Protein AF-A0A968MM39-F1 (afdb_monomer)

pLDDT: mean 86.57, std 20.65, range [22.09, 98.81]

Mean predicted aligned error: 9.07 Å

Structure (mmCIF, N/CA/C/O backbone):
data_AF-A0A968MM39-F1
#
_entry.id   AF-A0A968MM39-F1
#
loop_
_atom_site.group_PDB
_atom_site.id
_atom_site.type_symbol
_atom_site.label_atom_id
_atom_site.label_alt_id
_atom_site.label_comp_id
_atom_site.label_asym_id
_atom_site.label_entity_id
_atom_site.label_seq_id
_atom_site.pdbx_PDB_ins_code
_atom_site.Cartn_x
_atom_site.Cartn_y
_atom_site.Cartn_z
_atom_site.occupancy
_atom_site.B_iso_or_equiv
_atom_site.auth_seq_id
_atom_site.auth_comp_id
_atom_site.auth_asym_id
_atom_site.auth_atom_id
_atom_site.pdbx_PDB_model_num
ATOM 1 N N . MET A 1 1 ? 1.931 17.404 19.759 1.00 34.47 1 MET A N 1
ATOM 2 C CA . MET A 1 1 ? 0.672 17.643 20.493 1.00 34.47 1 MET A CA 1
ATOM 3 C C . MET A 1 1 ? -0.048 16.316 20.518 1.00 34.47 1 MET A C 1
ATOM 5 O O . MET A 1 1 ? -0.596 15.936 19.490 1.00 34.47 1 MET A O 1
ATOM 9 N N . ASP A 1 2 ? 0.046 15.602 21.637 1.00 41.12 2 ASP A N 1
ATOM 10 C CA . ASP A 1 2 ? -0.732 14.387 21.871 1.00 41.12 2 ASP A CA 1
ATOM 11 C C . ASP A 1 2 ? -2.205 14.778 21.872 1.00 41.12 2 ASP A C 1
ATOM 13 O O . ASP A 1 2 ? -2.676 15.505 22.744 1.00 41.12 2 ASP A O 1
ATOM 17 N N . ARG A 1 3 ? -2.907 14.410 20.805 1.00 56.72 3 ARG A N 1
ATOM 18 C CA . ARG A 1 3 ? -4.356 14.551 20.727 1.00 56.72 3 ARG A CA 1
ATOM 19 C C . ARG A 1 3 ? -4.955 13.226 21.160 1.00 56.72 3 ARG A C 1
ATOM 21 O O . ARG A 1 3 ? -4.567 12.187 20.628 1.00 56.72 3 ARG A O 1
ATOM 28 N N . ALA A 1 4 ? -5.912 13.278 22.081 1.00 65.00 4 ALA A N 1
ATOM 29 C CA . ALA A 1 4 ? -6.744 12.128 22.393 1.00 65.00 4 ALA A CA 1
ATOM 30 C C . ALA A 1 4 ? -7.360 11.566 21.097 1.00 65.00 4 ALA A C 1
ATOM 32 O O . ALA A 1 4 ? -7.782 12.312 20.208 1.00 65.00 4 ALA A O 1
ATOM 33 N N . ALA A 1 5 ? -7.353 10.241 20.952 1.00 80.19 5 ALA A N 1
ATOM 34 C CA . ALA A 1 5 ? -7.905 9.590 19.772 1.00 80.19 5 ALA A CA 1
ATOM 35 C C . ALA A 1 5 ? -9.440 9.605 19.840 1.00 80.19 5 ALA A C 1
ATOM 37 O O . ALA A 1 5 ? -10.025 9.252 20.862 1.00 80.19 5 ALA A O 1
ATOM 38 N N . GLY A 1 6 ? -10.097 9.983 18.742 1.00 91.25 6 GLY A N 1
ATOM 39 C CA . GLY A 1 6 ? -11.557 10.027 18.639 1.00 91.25 6 GLY A CA 1
ATOM 40 C C . GLY A 1 6 ? -12.101 9.052 17.596 1.00 91.25 6 GLY A C 1
ATOM 41 O O . GLY A 1 6 ? -11.564 8.946 16.494 1.00 91.25 6 GLY A O 1
ATOM 42 N N . LEU A 1 7 ? -13.199 8.374 17.926 1.00 95.88 7 LEU A N 1
ATOM 43 C CA . LEU A 1 7 ? -13.997 7.563 17.009 1.00 95.88 7 LEU A CA 1
ATOM 44 C C . LEU A 1 7 ? -15.263 8.332 16.613 1.00 95.88 7 LEU A C 1
ATOM 46 O O . LEU A 1 7 ? -16.109 8.603 17.461 1.00 95.88 7 LEU A O 1
ATOM 50 N N . ALA A 1 8 ? -15.419 8.651 15.328 1.00 96.94 8 ALA A N 1
ATOM 51 C CA . ALA A 1 8 ? -16.653 9.232 14.802 1.00 96.94 8 ALA A CA 1
ATOM 52 C C . ALA A 1 8 ? -17.659 8.123 14.449 1.00 96.94 8 ALA A C 1
ATOM 54 O O . ALA A 1 8 ? -17.364 7.262 13.620 1.00 96.94 8 ALA A O 1
ATOM 55 N N . TRP A 1 9 ? -18.844 8.139 15.061 1.00 97.44 9 TRP A N 1
ATOM 56 C CA . TRP A 1 9 ? -19.865 7.107 14.878 1.00 97.44 9 TRP A CA 1
ATOM 57 C C . TRP A 1 9 ? -21.283 7.648 15.128 1.00 97.44 9 TRP A C 1
ATOM 59 O O . TRP A 1 9 ? -21.491 8.543 15.942 1.00 97.44 9 TRP A O 1
ATOM 69 N N . LEU A 1 10 ? -22.269 7.102 14.414 1.00 94.88 10 LEU A N 1
ATOM 70 C CA . LEU A 1 10 ? -23.700 7.307 14.648 1.00 94.88 10 LEU A CA 1
ATOM 71 C C . LEU A 1 10 ? -24.324 5.953 15.026 1.00 94.88 10 LEU A C 1
ATOM 73 O O . LEU A 1 10 ? -24.784 5.239 14.133 1.00 94.88 10 LEU A O 1
ATOM 77 N N . PRO A 1 11 ? -24.272 5.556 16.310 1.00 92.94 11 PRO A N 1
ATOM 78 C CA . PRO A 1 11 ? -24.858 4.301 16.763 1.00 92.94 11 PRO A CA 1
ATOM 79 C C . PRO A 1 11 ? -26.379 4.320 16.599 1.00 92.94 11 PRO A C 1
ATOM 81 O O . PRO A 1 11 ? -27.033 5.335 16.848 1.00 92.94 11 PRO A O 1
ATOM 84 N N . ASN A 1 12 ? -26.947 3.186 16.203 1.00 88.44 12 ASN A N 1
ATOM 85 C CA . ASN A 1 12 ? -28.392 3.009 16.138 1.00 88.44 12 ASN A CA 1
ATOM 86 C C . ASN A 1 12 ? -28.981 2.682 17.521 1.00 88.44 12 ASN A C 1
ATOM 88 O O . ASN A 1 12 ? -28.423 1.903 18.291 1.00 88.44 12 ASN A O 1
ATOM 92 N N . GLY A 1 13 ? -30.169 3.219 17.807 1.00 86.38 13 GLY A N 1
ATOM 93 C CA . GLY A 1 13 ? -30.904 2.936 19.042 1.00 86.38 13 GLY A CA 1
ATOM 94 C C . GLY A 1 13 ? -30.390 3.688 20.276 1.00 86.38 13 GLY A C 1
ATOM 95 O O . GLY A 1 13 ? -29.506 4.537 20.203 1.00 86.38 13 GLY A O 1
ATOM 96 N N . THR A 1 14 ? -31.001 3.405 21.427 1.00 90.19 14 THR A N 1
ATOM 97 C CA . THR A 1 14 ? -30.637 4.017 22.712 1.00 90.19 14 THR A CA 1
ATOM 98 C C . THR A 1 14 ? -29.563 3.180 23.399 1.00 90.19 14 THR A C 1
ATOM 100 O O . THR A 1 14 ? -29.788 2.000 23.667 1.00 90.19 14 THR A O 1
ATOM 103 N N . ALA A 1 15 ? -28.418 3.793 23.696 1.00 94.62 15 ALA A N 1
ATOM 104 C CA . ALA A 1 15 ? -27.299 3.172 24.396 1.00 94.62 15 ALA A CA 1
ATOM 105 C C . ALA A 1 15 ? -26.820 4.056 25.555 1.00 94.62 15 ALA A C 1
ATOM 107 O O . ALA A 1 15 ? -26.857 5.285 25.463 1.00 94.62 15 ALA A O 1
ATOM 108 N N . GLU A 1 16 ? -26.354 3.419 26.626 1.00 94.88 16 GLU A N 1
ATOM 109 C CA . GLU A 1 16 ? -25.830 4.087 27.823 1.00 94.88 16 GLU A CA 1
ATOM 110 C C . GLU A 1 16 ? -24.305 4.060 27.887 1.00 94.88 16 GLU A C 1
ATOM 112 O O . GLU A 1 16 ? -23.692 5.008 28.376 1.00 94.88 16 GLU A O 1
ATOM 117 N N . THR A 1 17 ? -23.675 2.997 27.377 1.00 96.88 17 THR A N 1
ATOM 118 C CA . THR A 1 17 ? -22.216 2.849 27.414 1.00 96.88 17 THR A CA 1
ATOM 119 C C . THR A 1 17 ? -21.654 2.522 26.037 1.00 96.88 17 THR A C 1
ATOM 121 O O . THR A 1 17 ? -22.292 1.855 25.220 1.00 96.88 17 THR A O 1
ATOM 124 N N . TYR A 1 18 ? -20.442 3.012 25.781 1.00 97.81 18 TYR A N 1
ATOM 125 C CA . TYR A 1 18 ? -19.759 2.896 24.496 1.00 97.81 18 TYR A CA 1
ATOM 126 C C . TYR A 1 18 ? -18.365 2.328 24.716 1.00 97.81 18 TYR A C 1
ATOM 128 O O . TYR A 1 18 ? -17.653 2.719 25.642 1.00 97.81 18 TYR A O 1
ATOM 136 N N . GLN A 1 19 ? -17.985 1.377 23.874 1.00 97.25 19 GLN A N 1
ATOM 137 C CA . GLN A 1 19 ? -16.742 0.634 23.999 1.00 97.25 19 GLN A CA 1
ATOM 138 C C . GLN A 1 19 ? -16.107 0.442 22.625 1.00 97.25 19 GLN A C 1
ATOM 140 O O . GLN A 1 19 ? -16.796 0.214 21.632 1.00 97.25 19 GLN A O 1
ATOM 145 N N . LEU A 1 20 ? -14.782 0.471 22.575 1.00 97.62 20 LEU A N 1
ATOM 146 C CA . LEU A 1 20 ? -14.003 -0.072 21.473 1.00 97.62 20 LEU A CA 1
ATOM 147 C C . LEU A 1 20 ? -13.363 -1.371 21.951 1.00 97.62 20 LEU A C 1
ATOM 149 O O . LEU A 1 20 ? -12.646 -1.386 22.948 1.00 97.62 20 LEU A O 1
ATOM 153 N N . ARG A 1 21 ? -13.613 -2.463 21.237 1.00 97.38 21 ARG A N 1
ATOM 154 C CA . ARG A 1 21 ? -12.970 -3.750 21.491 1.00 97.38 21 ARG A CA 1
ATOM 155 C C . ARG A 1 21 ? -11.858 -4.002 20.496 1.00 97.38 21 ARG A C 1
ATOM 157 O O . ARG A 1 21 ? -12.019 -3.705 19.311 1.00 97.38 21 ARG A O 1
ATOM 164 N N . HIS A 1 22 ? -10.759 -4.571 20.985 1.00 96.88 22 HIS A N 1
ATOM 165 C CA . HIS A 1 22 ? -9.623 -4.954 20.155 1.00 96.88 22 HIS A CA 1
ATOM 166 C C . HIS A 1 22 ? -9.109 -6.365 20.482 1.00 96.88 22 HIS A C 1
ATOM 168 O O . HIS A 1 22 ? -9.071 -6.759 21.648 1.00 96.88 22 HIS A O 1
ATOM 174 N N . ALA A 1 23 ? -8.728 -7.139 19.461 1.00 97.00 23 ALA A N 1
ATOM 175 C CA . ALA A 1 23 ? -8.294 -8.530 19.631 1.00 97.00 23 ALA A CA 1
ATOM 176 C C . ALA A 1 23 ? -7.260 -8.968 18.584 1.00 97.00 23 ALA A C 1
ATOM 178 O O . ALA A 1 23 ? -7.538 -8.999 17.381 1.00 97.00 23 ALA A O 1
ATOM 179 N N . MET A 1 24 ? -6.052 -9.329 19.032 1.00 95.69 24 MET A N 1
ATOM 180 C CA . MET A 1 24 ? -4.988 -9.833 18.147 1.00 95.69 24 MET A CA 1
ATOM 181 C C . MET A 1 24 ? -5.270 -11.256 17.648 1.00 95.69 24 MET A C 1
ATOM 183 O O . MET A 1 24 ? -4.859 -11.619 16.550 1.00 95.69 24 MET A O 1
ATOM 187 N N . ASP A 1 25 ? -6.012 -12.049 18.407 1.00 95.44 25 ASP A N 1
ATOM 188 C CA . ASP A 1 25 ? -6.440 -13.402 18.043 1.00 95.44 25 ASP A CA 1
ATOM 189 C C . ASP A 1 25 ? -7.748 -13.432 17.233 1.00 95.44 25 ASP A C 1
ATOM 191 O O . ASP A 1 25 ? -8.191 -14.500 16.825 1.00 95.44 25 ASP A O 1
ATOM 195 N N . VAL A 1 26 ? -8.344 -12.263 16.956 1.00 96.25 26 VAL A N 1
ATOM 196 C CA . VAL A 1 26 ? -9.617 -12.129 16.227 1.00 96.25 26 VAL A CA 1
ATOM 197 C C . VAL A 1 26 ? -10.784 -12.819 16.960 1.00 96.25 26 VAL A C 1
ATOM 199 O O . VAL A 1 26 ? -11.684 -13.391 16.350 1.00 96.25 26 VAL A O 1
ATOM 202 N N . SER A 1 27 ? -10.772 -12.778 18.296 1.00 96.94 27 SER A N 1
ATOM 203 C CA . SER A 1 27 ? -11.775 -13.433 19.148 1.00 96.94 27 SER A CA 1
ATOM 204 C C . SER A 1 27 ? -13.100 -12.675 19.319 1.00 96.94 27 SER A C 1
ATOM 206 O O . SER A 1 27 ? -14.014 -13.211 19.946 1.00 96.94 27 SER A O 1
ATOM 208 N N . ILE A 1 28 ? -13.246 -11.447 18.802 1.00 97.56 28 ILE A N 1
ATOM 209 C CA . ILE A 1 28 ? -14.456 -10.641 19.034 1.00 97.56 28 ILE A CA 1
ATOM 210 C C . ILE A 1 28 ? -15.608 -11.175 18.186 1.00 97.56 28 ILE A C 1
ATOM 212 O O . ILE A 1 28 ? -15.529 -11.206 16.952 1.00 97.56 28 ILE A O 1
ATOM 216 N N . ALA A 1 29 ? -16.709 -11.525 18.849 1.00 95.75 29 ALA A N 1
ATOM 217 C CA . ALA A 1 29 ? -17.907 -12.058 18.213 1.00 95.75 29 ALA A CA 1
ATOM 218 C C . ALA A 1 29 ? -19.189 -11.612 18.930 1.00 95.75 29 ALA A C 1
ATOM 220 O O . ALA A 1 29 ? -19.180 -11.313 20.123 1.00 95.75 29 ALA A O 1
ATOM 221 N N . LEU A 1 30 ? -20.303 -11.605 18.192 1.00 94.81 30 LEU A N 1
ATOM 222 C CA . LEU A 1 30 ? -21.646 -11.457 18.752 1.00 94.81 30 LEU A CA 1
ATOM 223 C C . LEU A 1 30 ? -22.168 -12.839 19.166 1.00 94.81 30 LEU A C 1
ATOM 225 O O . LEU A 1 30 ? -22.361 -13.707 18.315 1.00 94.81 30 LEU A O 1
ATOM 229 N N . ALA A 1 31 ? -22.395 -13.033 20.462 1.00 93.69 31 ALA A N 1
ATOM 230 C CA . ALA A 1 31 ? -22.968 -14.237 21.050 1.00 93.69 31 ALA A CA 1
ATOM 231 C C . ALA A 1 31 ? -24.375 -13.916 21.576 1.00 93.69 31 ALA A C 1
ATOM 233 O O . ALA A 1 31 ? -24.547 -13.358 22.658 1.00 93.69 31 ALA A O 1
ATOM 234 N N . GLY A 1 32 ? -25.400 -14.228 20.778 1.00 93.06 32 GLY A N 1
ATOM 235 C CA . GLY A 1 32 ? -26.777 -13.839 21.089 1.00 93.06 32 GLY A CA 1
ATOM 236 C C . GLY A 1 32 ? -26.937 -12.318 21.076 1.00 93.06 32 GLY A C 1
ATOM 237 O O . GLY A 1 32 ? -26.856 -11.699 20.017 1.00 93.06 32 GLY A O 1
ATOM 238 N N . THR A 1 33 ? -27.162 -11.725 22.249 1.00 93.00 33 THR A N 1
ATOM 239 C CA . THR A 1 33 ? -27.345 -10.276 22.441 1.00 93.00 33 THR A CA 1
ATOM 240 C C . THR A 1 33 ? -26.126 -9.577 23.044 1.00 93.00 33 THR A C 1
ATOM 242 O O . THR A 1 33 ? -26.217 -8.396 23.369 1.00 93.00 33 THR A O 1
ATOM 245 N N . GLU A 1 34 ? -25.000 -10.273 23.203 1.00 93.50 34 GLU A N 1
ATOM 246 C CA . GLU A 1 34 ? -23.782 -9.756 23.837 1.00 93.50 34 GLU A CA 1
ATOM 247 C C . GLU A 1 34 ? -22.575 -9.839 22.895 1.00 93.50 34 GLU A C 1
ATOM 249 O O . GLU A 1 34 ? -22.474 -10.752 22.075 1.00 93.50 34 GLU A O 1
ATOM 254 N N . ILE A 1 35 ? -21.625 -8.906 23.024 1.00 95.50 35 ILE A N 1
ATOM 255 C CA . ILE A 1 35 ? -20.307 -9.033 22.388 1.00 95.50 35 ILE A CA 1
ATOM 256 C C . ILE A 1 35 ? -19.337 -9.680 23.378 1.00 95.50 35 ILE A C 1
ATOM 258 O O . ILE A 1 35 ? -19.110 -9.163 24.475 1.00 95.50 35 ILE A O 1
ATOM 262 N N . VAL A 1 36 ? -18.715 -10.775 22.953 1.00 95.56 36 VAL A N 1
ATOM 263 C CA . VAL A 1 36 ? -17.701 -11.518 23.710 1.00 95.56 36 VAL A CA 1
ATOM 264 C C . VAL A 1 36 ? -16.327 -11.384 23.056 1.00 95.56 36 VAL A C 1
ATOM 266 O O . VAL A 1 36 ? -16.222 -11.010 21.887 1.00 95.56 36 VAL A O 1
ATOM 269 N N . GLY A 1 37 ? -15.276 -11.696 23.816 1.00 96.56 37 GLY A N 1
ATOM 270 C CA . GLY A 1 37 ? -13.893 -11.648 23.341 1.00 96.56 37 GLY A CA 1
ATOM 271 C C . GLY A 1 37 ? -13.311 -10.235 23.242 1.00 96.56 37 GLY A C 1
ATOM 272 O O . GLY A 1 37 ? -14.014 -9.223 23.365 1.00 96.56 37 GLY A O 1
ATOM 273 N N . GLY A 1 38 ? -11.998 -10.195 23.020 1.00 96.44 38 GLY A N 1
ATOM 274 C CA . GLY A 1 38 ? -11.200 -8.974 22.960 1.00 96.44 38 GLY A CA 1
ATOM 275 C C . GLY A 1 38 ? -11.083 -8.194 24.271 1.00 96.44 38 GLY A C 1
ATOM 276 O O . GLY A 1 38 ? -11.830 -8.382 25.232 1.00 96.44 38 GLY A O 1
ATOM 277 N N . SER A 1 39 ? -10.125 -7.276 24.279 1.00 96.88 39 SER A N 1
ATOM 278 C CA . SER A 1 39 ? -9.941 -6.293 25.342 1.00 96.88 39 SER A CA 1
ATOM 279 C C . SER A 1 39 ? -10.876 -5.108 25.130 1.00 96.88 39 SER A C 1
ATOM 281 O O . SER A 1 39 ? -11.129 -4.708 23.992 1.00 96.88 39 SER A O 1
ATOM 283 N N . VAL A 1 40 ? -11.384 -4.539 26.224 1.00 96.81 40 VAL A N 1
ATOM 284 C CA . VAL A 1 40 ? -12.354 -3.437 26.213 1.00 96.81 40 VAL A CA 1
ATOM 285 C C . VAL A 1 40 ? -11.657 -2.112 26.506 1.00 96.81 40 VAL A C 1
ATOM 287 O O . VAL A 1 40 ? -10.989 -1.967 27.526 1.00 96.81 40 VAL A O 1
ATOM 290 N N . VAL A 1 41 ? -11.880 -1.125 25.642 1.00 96.94 41 VAL A N 1
ATOM 291 C CA . VAL A 1 41 ? -11.538 0.283 25.858 1.00 96.94 41 VAL A CA 1
ATOM 292 C C . VAL A 1 41 ? -12.839 1.062 26.009 1.00 96.94 41 VAL A C 1
ATOM 294 O O . VAL A 1 41 ? -13.662 1.078 25.095 1.00 96.94 41 VAL A O 1
ATOM 297 N N . ALA A 1 42 ? -13.042 1.698 27.160 1.00 96.50 42 ALA A N 1
ATOM 298 C CA . ALA A 1 42 ? -14.201 2.559 27.376 1.00 96.50 42 ALA A CA 1
ATOM 299 C C . ALA A 1 42 ? -14.105 3.820 26.507 1.00 96.50 42 ALA A C 1
ATOM 301 O O . ALA A 1 42 ? -13.028 4.402 26.382 1.00 96.50 42 ALA A O 1
ATOM 302 N N . LEU A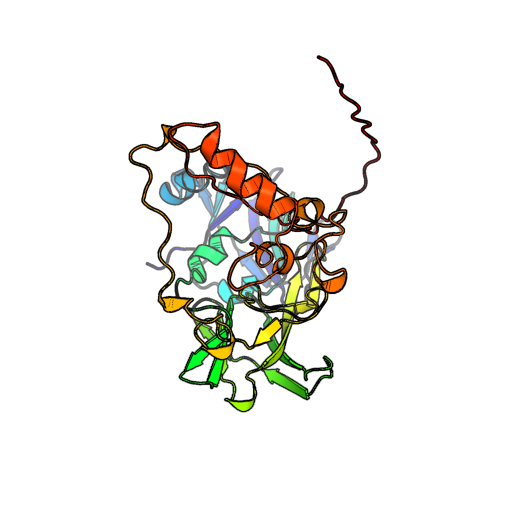 1 43 ? -15.230 4.250 25.934 1.00 96.94 43 LEU A N 1
ATOM 303 C CA . LEU A 1 43 ? -15.306 5.454 25.116 1.00 96.94 43 LEU A CA 1
ATOM 304 C C . LEU A 1 43 ? -16.201 6.511 25.763 1.00 96.94 43 LEU A C 1
ATOM 306 O O . LEU A 1 43 ? -17.286 6.202 26.255 1.00 96.94 43 LEU A O 1
ATOM 310 N N . SER A 1 44 ? -15.770 7.770 25.706 1.00 96.19 44 SER A N 1
ATOM 311 C CA . SER A 1 44 ? -16.507 8.904 26.277 1.00 96.19 44 SER A CA 1
ATOM 312 C C . SER A 1 44 ? -17.103 9.793 25.178 1.00 96.19 44 SER A C 1
ATOM 314 O O . SER A 1 44 ? -16.346 10.269 24.334 1.00 96.19 44 SER A O 1
ATOM 316 N N . PRO A 1 45 ? -18.419 10.075 25.160 1.00 95.94 45 PRO A N 1
ATOM 317 C CA . PRO A 1 45 ? -19.012 10.990 24.180 1.00 95.94 45 PRO A CA 1
ATOM 318 C C . PRO A 1 45 ? -18.459 12.422 24.309 1.00 95.94 45 PRO A C 1
ATOM 320 O O . PRO A 1 45 ? -18.369 12.954 25.416 1.0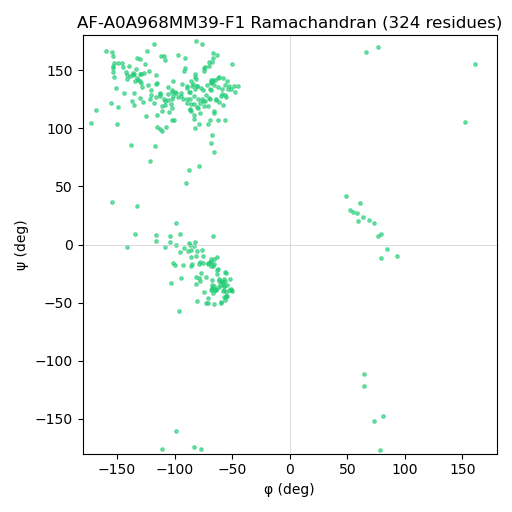0 95.94 45 PRO A O 1
ATOM 323 N N . LYS A 1 46 ? -18.121 13.070 23.186 1.00 95.94 46 LYS A N 1
ATOM 324 C CA . LYS A 1 46 ? -17.532 14.428 23.130 1.00 95.94 46 LYS A CA 1
ATOM 325 C C . LYS A 1 46 ? -18.199 15.357 22.104 1.00 95.94 46 LYS A C 1
ATOM 327 O O . LYS A 1 46 ? -17.563 16.237 21.527 1.00 95.94 46 LYS A O 1
ATOM 332 N N . GLY A 1 47 ? -19.505 15.195 21.895 1.00 94.88 47 GLY A N 1
ATOM 333 C CA . GLY A 1 47 ? -20.268 15.995 20.933 1.00 94.88 47 GLY A CA 1
ATOM 334 C C . GLY A 1 47 ? -20.104 15.480 19.504 1.00 94.88 47 GLY A C 1
ATOM 335 O O . GLY A 1 47 ? -19.975 14.280 19.295 1.00 94.88 47 GLY A O 1
ATOM 336 N N . THR A 1 48 ? -20.137 16.377 18.520 1.00 96.81 48 THR A N 1
ATOM 337 C CA . THR A 1 48 ? -19.980 16.038 17.091 1.00 96.81 48 THR A CA 1
ATOM 338 C C . THR A 1 48 ? -18.548 16.242 16.609 1.00 96.81 48 THR A C 1
ATOM 340 O O . THR A 1 48 ? -17.802 16.996 17.232 1.00 96.81 48 THR A O 1
ATOM 343 N N . LEU A 1 49 ? -18.166 15.661 15.466 1.00 95.81 49 LEU A N 1
ATOM 344 C CA . LEU A 1 49 ? -16.827 15.857 14.897 1.00 95.81 49 LEU A CA 1
ATOM 345 C C . LEU A 1 49 ? -16.499 17.339 14.687 1.00 95.81 49 LEU A C 1
ATOM 347 O O . LEU A 1 49 ? -15.397 17.767 15.007 1.00 95.81 49 LEU A O 1
ATOM 351 N N . GLN A 1 50 ? -17.460 18.137 14.218 1.00 96.06 50 GLN A N 1
ATOM 352 C CA . GLN A 1 50 ? -17.261 19.571 14.007 1.00 96.06 50 GLN A CA 1
ATOM 353 C C . GLN A 1 50 ? -16.990 20.346 15.306 1.00 96.06 50 GLN A C 1
ATOM 355 O O . GLN A 1 50 ? -16.199 21.289 15.299 1.00 96.06 50 GLN A O 1
ATOM 360 N N . THR A 1 51 ? -17.669 19.987 16.398 1.00 96.31 51 THR A N 1
ATOM 361 C CA . THR A 1 51 ? -17.497 20.638 17.709 1.00 96.31 51 THR A CA 1
ATOM 362 C C . THR A 1 51 ? -16.285 20.104 18.463 1.00 96.31 51 THR A C 1
ATOM 364 O O . THR A 1 51 ? -15.706 20.830 19.262 1.00 96.31 51 THR A O 1
ATOM 367 N N . TYR A 1 52 ? -15.917 18.848 18.209 1.00 94.31 52 TYR A N 1
ATOM 368 C CA . TYR A 1 52 ? -14.748 18.194 18.782 1.00 94.31 52 TYR A CA 1
ATOM 369 C C . TYR A 1 52 ? -13.451 18.724 18.162 1.00 94.31 52 TYR A C 1
ATOM 371 O O . TYR A 1 52 ? -12.544 19.147 18.871 1.00 94.31 52 TYR A O 1
ATOM 379 N N . ASP A 1 53 ? -13.384 18.749 16.829 1.00 93.81 53 ASP A N 1
ATOM 380 C CA . ASP A 1 53 ? -12.259 19.292 16.078 1.00 93.81 53 ASP A CA 1
ATOM 381 C C . ASP A 1 53 ? -12.738 19.849 14.733 1.00 93.81 53 ASP A C 1
ATOM 383 O O . ASP A 1 53 ? -12.977 19.122 13.764 1.00 93.81 53 ASP A O 1
ATOM 387 N N . SER A 1 54 ? -12.827 21.174 14.648 1.00 94.62 54 SER A N 1
ATOM 388 C CA . SER A 1 54 ? -13.266 21.869 13.438 1.00 94.62 54 SER A CA 1
ATOM 389 C C . SER A 1 54 ? -12.338 21.650 12.241 1.00 94.62 54 SER A C 1
ATOM 391 O O . SER A 1 54 ? -12.799 21.715 11.101 1.00 94.62 54 SER A O 1
ATOM 393 N N . THR A 1 55 ? -11.057 21.339 12.465 1.00 94.88 55 THR A N 1
ATOM 394 C CA . THR A 1 55 ? -10.103 21.018 11.395 1.00 94.88 55 THR A CA 1
ATOM 395 C C . THR A 1 55 ? -10.436 19.663 10.786 1.00 94.88 55 THR A C 1
ATOM 397 O O . THR A 1 55 ? -10.519 19.545 9.563 1.00 94.88 55 THR A O 1
ATOM 400 N N . LEU A 1 56 ? -10.699 18.652 11.620 1.00 93.38 56 LEU A N 1
ATOM 401 C CA . LEU A 1 56 ? -11.127 17.330 11.151 1.00 93.38 56 LEU A CA 1
ATOM 402 C C . LEU A 1 56 ? -12.529 17.370 10.546 1.00 93.38 56 LEU A C 1
ATOM 404 O O . LEU A 1 56 ? -12.749 16.770 9.497 1.00 93.38 56 LEU A O 1
ATOM 408 N N . GLY A 1 57 ? -13.451 18.134 11.135 1.00 94.62 57 GLY A N 1
ATOM 409 C CA . GLY A 1 57 ? -14.753 18.411 10.534 1.00 94.62 57 GLY A CA 1
ATOM 410 C C . GLY A 1 57 ? -14.600 19.013 9.136 1.00 94.62 57 GLY A C 1
ATOM 411 O O . GLY A 1 57 ? -15.228 18.555 8.180 1.00 94.62 57 GLY A O 1
ATOM 412 N N . ASN A 1 58 ? -13.696 19.979 8.966 1.00 95.94 58 ASN A N 1
ATOM 413 C CA . ASN A 1 58 ? -13.418 20.572 7.663 1.00 95.94 58 ASN A CA 1
ATOM 414 C C . ASN A 1 58 ? -12.777 19.595 6.671 1.00 95.94 58 ASN A C 1
ATOM 416 O O . ASN A 1 58 ? -13.209 19.569 5.518 1.00 95.94 58 ASN A O 1
ATOM 420 N N . LYS A 1 59 ? -11.826 18.766 7.124 1.00 94.50 59 LYS A N 1
ATOM 421 C CA . LYS A 1 59 ? -11.173 17.713 6.326 1.00 94.50 59 LYS A CA 1
ATOM 422 C C . LYS A 1 59 ? -12.163 16.628 5.883 1.00 94.50 59 LYS A C 1
ATOM 424 O O . LYS A 1 59 ? -12.091 16.157 4.750 1.00 94.50 59 LYS A O 1
ATOM 429 N N . TRP A 1 60 ? -13.102 16.248 6.749 1.00 94.88 60 TRP A N 1
ATOM 430 C CA . TRP A 1 60 ? -14.075 15.179 6.516 1.00 94.88 60 TRP A CA 1
ATOM 431 C C . TRP A 1 60 ? -15.514 15.701 6.623 1.00 94.88 60 TRP A C 1
ATOM 433 O O . TRP A 1 60 ? -16.236 15.374 7.568 1.00 94.88 60 TRP A O 1
ATOM 443 N N . PRO A 1 61 ? -15.982 16.489 5.633 1.00 96.75 61 PRO A N 1
ATOM 444 C CA . PRO A 1 61 ? -17.290 17.139 5.691 1.00 96.75 61 PRO A CA 1
ATOM 445 C C . PRO A 1 61 ? -18.458 16.161 5.843 1.00 96.75 61 PRO A C 1
ATOM 447 O O . PRO A 1 61 ? -19.433 16.465 6.525 1.00 96.75 61 PRO A O 1
ATOM 450 N N . HIS A 1 62 ? -18.325 14.967 5.269 1.00 96.81 62 HIS A N 1
ATOM 451 C CA . HIS A 1 62 ? -19.315 13.896 5.344 1.00 96.81 62 HIS A CA 1
ATOM 452 C C . HIS A 1 62 ? -19.461 13.280 6.750 1.00 96.81 62 HIS A C 1
ATOM 454 O O . HIS A 1 62 ? -20.459 12.614 7.007 1.00 96.81 62 HIS A O 1
ATOM 460 N N . LEU A 1 63 ? -18.513 13.522 7.666 1.00 96.50 63 LEU A N 1
ATOM 461 C CA . LEU A 1 63 ? -18.542 13.034 9.051 1.00 96.50 63 LEU A CA 1
ATOM 462 C C . LEU A 1 63 ? -18.818 14.142 10.079 1.00 96.50 63 LEU A C 1
ATOM 464 O O . LEU A 1 63 ? -18.918 13.846 11.265 1.00 96.50 63 LEU A O 1
ATOM 468 N N . ARG A 1 64 ? -18.959 15.413 9.669 1.00 96.12 64 ARG A N 1
ATOM 469 C CA . ARG A 1 64 ? -19.058 16.576 10.583 1.00 96.12 64 ARG A CA 1
ATOM 470 C C . ARG A 1 64 ? -20.104 16.426 11.685 1.00 96.12 64 ARG A C 1
ATOM 472 O O . ARG A 1 64 ? -19.860 16.858 12.808 1.00 96.12 64 ARG A O 1
ATOM 479 N N . SER A 1 65 ? -21.254 15.846 11.351 1.00 96.50 65 SER A N 1
ATOM 480 C CA . SER A 1 65 ? -22.383 15.650 12.265 1.00 96.50 65 SER A CA 1
ATOM 481 C C . SER A 1 65 ? -22.323 14.346 13.062 1.00 96.50 65 SER A C 1
ATOM 483 O O . SER A 1 65 ? -23.181 14.132 13.914 1.00 96.50 65 SER A O 1
ATOM 485 N N . HIS A 1 66 ? -21.352 13.466 12.799 1.00 97.25 66 HIS A N 1
ATOM 486 C CA . HIS A 1 66 ? -21.217 12.223 13.554 1.00 97.25 66 HIS A CA 1
ATOM 487 C C . HIS A 1 66 ? -20.800 12.527 14.988 1.00 97.25 66 HIS A C 1
ATOM 489 O O . HIS A 1 66 ? -19.983 13.424 15.216 1.00 97.25 66 HIS A O 1
ATOM 495 N N . ALA A 1 67 ? -21.346 11.770 15.941 1.00 96.88 67 ALA A N 1
ATOM 496 C CA . ALA A 1 67 ? -20.914 11.859 17.323 1.00 96.88 67 ALA A CA 1
ATOM 497 C C . ALA A 1 67 ? -19.469 11.358 17.440 1.00 96.88 67 ALA A C 1
ATOM 499 O O . ALA A 1 67 ? -19.084 10.399 16.772 1.00 96.88 67 ALA A O 1
ATOM 500 N N . VAL A 1 68 ? -18.668 12.016 18.272 1.00 97.31 68 VAL A N 1
ATOM 501 C CA . VAL A 1 68 ? -17.305 11.589 18.587 1.00 97.31 68 VAL A CA 1
ATOM 502 C C . VAL A 1 68 ? -17.291 10.918 19.945 1.00 97.31 68 VAL A C 1
ATOM 504 O O . VAL A 1 68 ? -17.821 11.444 20.923 1.00 97.31 68 VAL A O 1
ATOM 507 N N . PHE A 1 69 ? -16.636 9.769 19.985 1.00 97.00 69 PHE A N 1
ATOM 508 C CA . PHE A 1 69 ? -16.373 8.985 21.173 1.00 97.00 69 PHE A CA 1
ATOM 509 C C . PHE A 1 69 ? -14.861 8.943 21.394 1.00 97.00 69 PHE A C 1
ATOM 511 O O . PHE A 1 69 ? -14.120 8.383 20.589 1.00 97.00 69 PHE A O 1
ATOM 518 N N . GLU A 1 70 ? -14.396 9.593 22.451 1.00 95.75 70 GLU A N 1
ATOM 519 C CA . GLU A 1 70 ? -12.980 9.741 22.776 1.00 95.75 70 GLU A CA 1
ATOM 520 C C . GLU A 1 70 ? -12.452 8.520 23.534 1.00 95.75 70 GLU A C 1
ATOM 522 O O . GLU A 1 70 ? -13.121 7.990 24.427 1.00 95.75 70 GLU A O 1
ATOM 527 N N . LEU A 1 71 ? -11.250 8.086 23.156 1.00 94.94 71 LEU A N 1
ATOM 528 C CA . LEU A 1 71 ? -10.487 7.029 23.806 1.00 94.94 71 LEU A CA 1
ATOM 529 C C . LEU A 1 71 ? -9.570 7.640 24.883 1.00 94.94 71 LEU A C 1
ATOM 531 O O . LEU A 1 71 ? -9.112 8.773 24.720 1.00 94.94 71 LEU A O 1
ATOM 535 N N . PRO A 1 72 ? -9.223 6.891 25.946 1.00 93.19 72 PRO A N 1
ATOM 536 C CA . PRO A 1 72 ? -8.192 7.307 26.892 1.00 93.19 72 PRO A CA 1
ATOM 537 C C . PRO A 1 72 ? -6.847 7.552 26.193 1.00 93.19 72 PRO A C 1
ATOM 539 O O . PRO A 1 72 ? -6.467 6.792 25.307 1.00 93.19 72 PRO A O 1
ATOM 542 N N . GLU A 1 73 ? -6.085 8.555 26.628 1.00 86.75 73 GLU A N 1
ATOM 543 C CA . GLU A 1 73 ? -4.776 8.895 26.034 1.00 86.75 73 GLU A CA 1
ATOM 544 C C . GLU A 1 73 ? -3.734 7.770 26.156 1.00 86.75 73 GLU A C 1
ATOM 546 O O . GLU A 1 73 ? -2.782 7.708 25.386 1.00 86.75 73 GLU A O 1
ATOM 551 N N . THR A 1 74 ? -3.922 6.846 27.100 1.00 86.81 74 THR A N 1
ATOM 552 C CA . THR A 1 74 ? -2.992 5.746 27.389 1.00 86.81 74 THR A CA 1
ATOM 553 C C . THR A 1 74 ? -3.150 4.531 26.472 1.00 86.81 74 THR A C 1
ATOM 555 O O . THR A 1 74 ? -2.428 3.546 26.639 1.00 86.81 74 THR A O 1
ATOM 558 N N . VAL A 1 75 ? -4.095 4.547 25.526 1.00 89.75 75 VAL A N 1
ATOM 559 C CA . VAL A 1 75 ? -4.342 3.383 24.666 1.00 89.75 75 VAL A CA 1
ATOM 560 C C . VAL A 1 75 ? -3.214 3.180 23.646 1.00 89.75 75 VAL A C 1
ATOM 562 O O . VAL A 1 75 ? -2.792 4.135 22.989 1.00 89.75 75 VAL A O 1
ATOM 565 N N . PRO A 1 76 ? -2.755 1.935 23.421 1.00 89.31 76 PRO A N 1
ATOM 566 C CA . PRO A 1 76 ? -1.743 1.634 22.414 1.00 89.31 76 PRO A CA 1
ATOM 567 C C . PRO A 1 76 ? -2.376 1.586 21.013 1.00 89.31 76 PRO A C 1
ATOM 569 O O . PRO A 1 76 ? -2.464 0.528 20.387 1.00 89.31 76 PRO A O 1
ATOM 572 N N . ALA A 1 77 ? -2.840 2.736 20.507 1.00 89.50 77 ALA A N 1
ATOM 573 C CA . ALA A 1 77 ? -3.573 2.838 19.239 1.00 89.50 77 ALA A CA 1
ATOM 574 C C . ALA A 1 77 ? -2.818 2.187 18.065 1.00 89.50 77 ALA A C 1
ATOM 576 O O . ALA A 1 77 ? -3.414 1.486 17.249 1.00 89.50 77 ALA A O 1
ATOM 577 N N . ALA A 1 78 ? -1.494 2.354 18.035 1.00 88.12 78 ALA A N 1
ATOM 578 C CA . ALA A 1 78 ? -0.597 1.742 17.062 1.00 88.12 78 ALA A CA 1
ATOM 579 C C . ALA A 1 78 ? -0.725 0.207 16.981 1.00 88.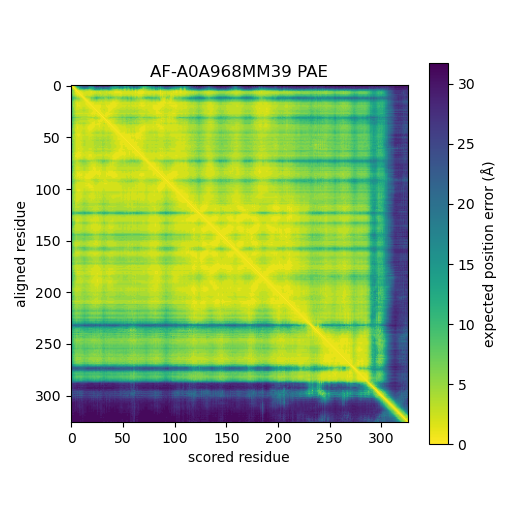12 78 ALA A C 1
ATOM 581 O O . ALA A 1 78 ? -0.797 -0.366 15.893 1.00 88.12 78 ALA A O 1
ATOM 582 N N . ASP A 1 79 ? -0.791 -0.472 18.125 1.00 88.69 79 ASP A N 1
ATOM 583 C CA . ASP A 1 79 ? -0.901 -1.932 18.168 1.00 88.69 79 ASP A CA 1
ATOM 584 C C . ASP A 1 79 ? -2.337 -2.405 17.963 1.00 88.69 79 ASP A C 1
ATOM 586 O O . ASP A 1 79 ? -2.576 -3.416 17.300 1.00 88.69 79 ASP A O 1
ATOM 590 N N . MET A 1 80 ? -3.311 -1.632 18.446 1.00 93.38 80 MET A N 1
ATOM 591 C CA . MET A 1 80 ? -4.731 -1.889 18.208 1.00 93.38 80 MET A CA 1
ATOM 592 C C . MET A 1 80 ? -5.061 -1.937 16.708 1.00 93.38 80 MET A C 1
ATOM 594 O O . MET A 1 80 ? -5.861 -2.773 16.286 1.00 93.38 80 MET A O 1
ATOM 598 N N . LEU A 1 81 ? -4.405 -1.117 15.881 1.00 93.12 81 LEU A N 1
ATOM 599 C CA . LEU A 1 81 ? -4.596 -1.095 14.423 1.00 93.12 81 LEU A CA 1
ATOM 600 C C . LEU A 1 81 ? -4.144 -2.377 13.703 1.00 93.12 81 LEU A C 1
ATOM 602 O O . LEU A 1 81 ? -4.575 -2.624 12.578 1.00 93.12 81 LEU A O 1
ATOM 606 N N . LYS A 1 82 ? -3.335 -3.227 14.347 1.00 94.00 82 LYS A N 1
ATOM 607 C CA . LYS A 1 82 ? -2.910 -4.542 13.823 1.00 94.00 82 LYS A CA 1
ATOM 608 C C . LYS A 1 82 ? -3.897 -5.670 14.173 1.00 94.00 82 LYS A C 1
ATOM 610 O O . LYS A 1 82 ? -3.663 -6.847 13.860 1.00 94.00 82 LYS A O 1
ATOM 615 N N . SER A 1 83 ? -4.983 -5.331 14.864 1.00 94.94 83 SER A N 1
ATOM 616 C CA . SER A 1 83 ? -5.925 -6.259 15.486 1.00 94.94 83 SER A CA 1
ATOM 617 C C . SER A 1 83 ? -7.334 -6.140 14.893 1.00 94.94 83 SER A C 1
ATOM 619 O O . SER A 1 83 ? -7.625 -5.248 14.096 1.00 94.94 83 SER A O 1
ATOM 621 N N . GLN A 1 84 ? -8.227 -7.049 15.278 1.00 97.00 84 GLN A N 1
ATOM 622 C CA . GLN A 1 84 ? -9.653 -6.888 15.012 1.00 97.00 84 GLN A CA 1
ATOM 623 C C . GLN A 1 84 ? -10.200 -5.740 15.865 1.00 97.00 84 GLN A C 1
ATOM 625 O O . GLN A 1 84 ? -10.072 -5.801 17.081 1.00 97.00 84 GLN A O 1
ATOM 630 N N . LEU A 1 85 ? -10.845 -4.745 15.247 1.00 96.81 85 LEU A N 1
ATOM 631 C CA . LEU A 1 85 ? -11.457 -3.602 15.935 1.00 96.81 85 LEU A CA 1
ATOM 632 C C . LEU A 1 85 ? -12.975 -3.574 15.750 1.00 96.81 85 LEU A C 1
ATOM 634 O O . LEU A 1 85 ? -13.464 -3.576 14.615 1.00 96.81 85 LEU A O 1
ATOM 638 N N . VAL A 1 86 ? -13.709 -3.501 16.861 1.00 97.56 86 VAL A N 1
ATOM 639 C CA . VAL A 1 86 ? -15.178 -3.441 16.876 1.00 97.56 86 VAL A CA 1
ATOM 640 C C . VAL A 1 86 ? -15.646 -2.368 17.854 1.00 97.56 86 VAL A C 1
ATOM 642 O O . VAL A 1 86 ? -15.361 -2.445 19.046 1.00 97.56 86 VAL A O 1
ATOM 645 N N . ALA A 1 87 ? -16.377 -1.374 17.358 1.00 97.81 87 ALA A N 1
ATOM 646 C CA . ALA A 1 87 ? -17.096 -0.417 18.188 1.00 97.81 87 ALA A CA 1
ATOM 647 C C . ALA A 1 87 ? -18.417 -1.039 18.655 1.00 97.81 87 ALA A C 1
ATOM 649 O O . ALA A 1 87 ? -19.108 -1.686 17.865 1.00 97.81 87 ALA A O 1
ATOM 650 N N . VAL A 1 88 ? -18.754 -0.861 19.930 1.00 98.00 88 VAL A N 1
ATOM 651 C CA . VAL A 1 88 ? -19.918 -1.471 20.578 1.00 98.00 88 VAL A CA 1
ATOM 652 C C . VAL A 1 88 ? -20.636 -0.421 21.420 1.00 98.00 88 VAL A C 1
ATOM 654 O O . VAL A 1 88 ? -20.015 0.265 22.231 1.00 98.00 88 VAL A O 1
ATOM 657 N N . ALA A 1 89 ? -21.947 -0.315 21.240 1.00 98.00 89 ALA A N 1
ATOM 658 C CA . ALA A 1 89 ? -22.847 0.486 22.057 1.00 98.00 89 ALA A CA 1
ATOM 659 C C . ALA A 1 89 ? -23.765 -0.469 22.823 1.00 98.00 89 ALA A C 1
ATOM 661 O O . ALA A 1 89 ? -24.374 -1.357 22.222 1.00 98.00 89 ALA A O 1
ATOM 662 N N . LEU A 1 90 ? -23.853 -0.308 24.142 1.00 97.25 90 LEU A N 1
ATOM 663 C CA . LEU A 1 90 ? -24.616 -1.188 25.027 1.00 97.25 90 LEU A CA 1
ATOM 664 C C . LEU A 1 90 ? -25.762 -0.432 25.703 1.00 97.25 90 LEU A C 1
ATOM 666 O O . LEU A 1 90 ? -25.636 0.749 26.038 1.00 97.25 90 LEU A O 1
ATOM 670 N N . ARG A 1 91 ? -26.871 -1.134 25.933 1.00 96.31 91 ARG A N 1
ATOM 671 C CA . ARG A 1 91 ? -27.992 -0.671 26.762 1.00 96.31 91 ARG A CA 1
ATOM 672 C C . ARG A 1 91 ? -27.654 -0.772 28.255 1.00 96.31 91 ARG A C 1
ATOM 674 O O . ARG A 1 91 ? -26.645 -1.366 28.630 1.00 96.31 91 ARG A O 1
ATOM 681 N N . ALA A 1 92 ? -28.542 -0.236 29.094 1.00 94.56 92 ALA A N 1
ATOM 682 C CA . ALA A 1 92 ? -28.454 -0.294 30.557 1.00 94.56 92 ALA A CA 1
ATOM 683 C C . ALA A 1 92 ? -28.316 -1.723 31.111 1.00 94.56 92 ALA A C 1
ATOM 685 O O . ALA A 1 92 ? -27.626 -1.956 32.099 1.00 94.56 92 ALA A O 1
ATOM 686 N N . ASP A 1 93 ? -28.972 -2.685 30.458 1.00 93.19 93 ASP A N 1
ATOM 687 C CA . ASP A 1 93 ? -28.972 -4.103 30.831 1.00 93.19 93 ASP A CA 1
ATOM 688 C C . ASP A 1 93 ? -27.742 -4.877 30.319 1.00 93.19 93 ASP A C 1
ATOM 690 O O . ASP A 1 93 ? -27.645 -6.083 30.533 1.00 93.19 93 ASP A O 1
ATOM 694 N N . GLY A 1 94 ? -26.806 -4.202 29.640 1.00 90.75 94 GLY A N 1
ATOM 695 C CA . GLY A 1 94 ? -25.599 -4.802 29.071 1.00 90.75 94 GLY A CA 1
ATOM 696 C C . GLY A 1 94 ? -25.783 -5.435 27.688 1.00 90.75 94 GLY A C 1
ATOM 697 O O . GLY A 1 94 ? -24.794 -5.848 27.082 1.00 90.75 94 GLY A O 1
ATOM 698 N N . THR A 1 95 ? -27.003 -5.470 27.139 1.00 95.38 95 THR A N 1
ATOM 699 C CA . THR A 1 95 ? -27.245 -5.987 25.784 1.00 95.38 95 THR A CA 1
ATOM 700 C C . THR A 1 95 ? -26.767 -5.016 24.705 1.00 95.38 95 THR A C 1
ATOM 702 O O . THR A 1 95 ? -26.760 -3.794 24.877 1.00 95.38 95 THR A O 1
ATOM 705 N N . VAL A 1 96 ? -26.391 -5.550 23.543 1.00 96.88 96 VAL A N 1
ATOM 706 C CA . VAL A 1 96 ? -25.885 -4.767 22.409 1.00 96.88 96 VAL A CA 1
ATOM 707 C C . VAL A 1 96 ? -27.009 -3.949 21.779 1.00 96.88 96 VAL A C 1
ATOM 709 O O . VAL A 1 96 ? -27.997 -4.494 21.278 1.00 96.88 96 VAL A O 1
ATOM 712 N N . ALA A 1 97 ? -26.851 -2.626 21.791 1.00 96.69 97 ALA A N 1
ATOM 713 C CA . ALA A 1 97 ? -27.696 -1.698 21.049 1.00 96.69 97 ALA A CA 1
ATOM 714 C C . ALA A 1 97 ? -27.273 -1.628 19.577 1.00 96.69 97 ALA A C 1
ATOM 716 O O . ALA A 1 97 ? -28.114 -1.783 18.695 1.00 96.69 97 ALA A O 1
ATOM 717 N N . ASP A 1 98 ? -25.970 -1.461 19.334 1.00 97.19 98 ASP A N 1
ATOM 718 C CA . ASP A 1 98 ? -25.364 -1.443 18.003 1.00 97.19 98 ASP A CA 1
ATOM 719 C C . ASP A 1 98 ? -23.896 -1.889 18.078 1.00 97.19 98 ASP A C 1
ATOM 721 O O . ASP A 1 98 ? -23.234 -1.744 19.110 1.00 97.19 98 ASP A O 1
ATOM 725 N N . SER A 1 99 ? -23.370 -2.435 16.983 1.00 96.62 99 SER A N 1
ATOM 726 C CA . SER A 1 99 ? -21.949 -2.764 16.870 1.00 96.62 99 SER A CA 1
ATOM 727 C C . SER A 1 99 ? -21.476 -2.723 15.422 1.00 96.62 99 SER A C 1
ATOM 729 O O . SER A 1 99 ? -22.203 -3.099 14.503 1.00 96.62 99 SER A O 1
ATOM 731 N N . THR A 1 100 ? -20.239 -2.282 15.204 1.00 96.25 100 THR A N 1
ATOM 732 C CA . THR A 1 100 ? -19.677 -2.168 13.855 1.00 96.25 100 THR A CA 1
ATOM 733 C C . THR A 1 100 ? -18.158 -2.293 13.843 1.00 96.25 100 THR A C 1
ATOM 735 O O . THR A 1 100 ? -17.482 -2.036 14.838 1.00 96.25 100 THR A O 1
ATOM 738 N N . THR A 1 101 ? -17.596 -2.683 12.700 1.00 95.62 101 THR A N 1
ATOM 739 C CA . THR A 1 101 ? -16.145 -2.636 12.474 1.00 95.62 101 THR A CA 1
ATOM 740 C C . THR A 1 101 ? -15.676 -1.201 12.257 1.00 95.62 101 THR A C 1
ATOM 742 O O . THR A 1 101 ? -16.391 -0.393 11.666 1.00 95.62 101 THR A O 1
ATOM 745 N N . VAL A 1 102 ? -14.444 -0.900 12.660 1.00 95.62 102 VAL A N 1
ATOM 746 C CA . VAL A 1 102 ? -13.885 0.456 12.569 1.00 95.62 102 VAL A CA 1
ATOM 747 C C . VAL A 1 102 ? -13.198 0.697 11.224 1.00 95.62 102 VAL A C 1
ATOM 749 O O . VAL A 1 102 ? -12.400 -0.121 10.767 1.00 95.62 102 VAL A O 1
ATOM 752 N N . GLN A 1 103 ? -13.468 1.851 10.611 1.00 95.19 103 GLN A N 1
ATOM 753 C CA . GLN A 1 103 ? -12.655 2.385 9.519 1.00 95.19 103 GLN A CA 1
ATOM 754 C C . GLN A 1 103 ? -11.549 3.260 10.106 1.00 95.19 103 GLN A C 1
ATOM 756 O O . GLN A 1 103 ? -11.825 4.195 10.852 1.00 95.19 103 GLN A O 1
ATOM 761 N N . TYR A 1 104 ? -10.302 2.960 9.765 1.00 92.88 104 TYR A N 1
ATOM 762 C CA . TYR A 1 104 ? -9.130 3.587 10.369 1.00 92.88 104 TYR A CA 1
ATOM 763 C C . TYR A 1 104 ? -8.211 4.437 9.454 1.00 92.88 104 TYR A C 1
ATOM 765 O O . TYR A 1 104 ? -7.199 4.892 9.978 1.00 92.88 104 TYR A O 1
ATOM 773 N N . PRO A 1 105 ? -8.498 4.768 8.167 1.00 92.88 105 PRO A N 1
ATOM 774 C CA . PRO A 1 105 ? -7.595 5.625 7.377 1.00 92.88 105 PRO A CA 1
ATOM 775 C C . PRO A 1 105 ? -7.196 6.945 8.060 1.00 92.88 105 PRO A C 1
ATOM 777 O O . PRO A 1 105 ? -6.042 7.345 8.001 1.00 92.88 105 PRO A O 1
ATOM 780 N N . GLY A 1 106 ? -8.122 7.597 8.774 1.00 92.88 106 GLY A N 1
ATOM 781 C CA . GLY A 1 106 ? -7.831 8.867 9.448 1.00 92.88 106 GLY A CA 1
ATOM 782 C C . GLY A 1 106 ? -6.787 8.761 10.566 1.00 92.88 106 GLY A C 1
ATOM 783 O O . GLY A 1 106 ? -5.940 9.642 10.687 1.00 92.88 106 GLY A O 1
ATOM 784 N N . VAL A 1 107 ? -6.820 7.687 11.364 1.00 92.31 107 VAL A N 1
ATOM 785 C CA . VAL A 1 107 ? -5.825 7.460 12.429 1.00 92.31 107 VAL A CA 1
ATOM 786 C C . VAL A 1 107 ? -4.515 6.909 11.866 1.00 92.31 107 VAL A C 1
ATOM 788 O O . VAL A 1 107 ? -3.453 7.217 12.395 1.00 92.31 107 VAL A O 1
ATOM 791 N N . ILE A 1 108 ? -4.575 6.173 10.753 1.00 92.94 108 ILE A N 1
ATOM 792 C CA . ILE A 1 108 ? -3.384 5.757 10.007 1.00 92.94 108 ILE A CA 1
ATOM 793 C C . ILE A 1 108 ? -2.599 6.982 9.538 1.00 92.94 108 ILE A C 1
ATOM 795 O O . ILE A 1 108 ? -1.414 7.079 9.831 1.00 92.94 108 ILE A O 1
ATOM 799 N N . ASP A 1 109 ? -3.258 7.953 8.899 1.00 92.75 109 ASP A N 1
ATOM 800 C CA . ASP A 1 109 ? -2.614 9.212 8.506 1.00 92.75 109 ASP A CA 1
ATOM 801 C C . ASP A 1 109 ? -2.004 9.933 9.719 1.00 92.75 109 ASP A C 1
ATOM 803 O O . ASP A 1 109 ? -0.876 10.412 9.663 1.00 92.75 109 ASP A O 1
ATOM 807 N N . ALA A 1 110 ? -2.749 10.019 10.826 1.00 90.25 110 ALA A N 1
ATOM 808 C CA . ALA A 1 110 ? -2.320 10.763 12.008 1.00 90.25 110 ALA A CA 1
ATOM 809 C C . ALA A 1 110 ? -1.087 10.156 12.697 1.00 90.25 110 ALA A C 1
ATOM 811 O O . ALA A 1 110 ? -0.266 10.901 13.227 1.00 90.25 110 ALA A O 1
ATOM 812 N N . LEU A 1 111 ? -0.966 8.825 12.706 1.00 89.94 111 LEU A N 1
ATOM 813 C CA . LEU A 1 111 ? 0.125 8.112 13.379 1.00 89.94 111 LEU A CA 1
ATOM 814 C C . LEU A 1 111 ? 1.296 7.777 12.452 1.00 89.94 111 LEU A C 1
ATOM 816 O O . LEU A 1 111 ? 2.425 7.636 12.918 1.00 89.94 111 LEU A O 1
ATOM 820 N N . TYR A 1 112 ? 1.025 7.598 11.160 1.00 92.25 112 TYR A N 1
ATOM 821 C CA . TYR A 1 112 ? 1.942 6.923 10.248 1.00 92.25 112 TYR A CA 1
ATOM 822 C C . TYR A 1 112 ? 2.146 7.643 8.917 1.00 92.25 112 TYR A C 1
ATOM 824 O O . TYR A 1 112 ? 2.784 7.072 8.035 1.00 92.25 112 TYR A O 1
ATOM 832 N N . ALA A 1 113 ? 1.656 8.878 8.743 1.00 93.62 113 ALA A N 1
ATOM 833 C CA . ALA A 1 113 ? 2.042 9.679 7.584 1.00 93.62 113 ALA A CA 1
ATOM 834 C C . ALA A 1 113 ? 3.574 9.724 7.447 1.00 93.62 113 ALA A C 1
ATOM 836 O O . ALA A 1 113 ? 4.309 9.906 8.422 1.00 93.62 113 ALA A O 1
ATOM 837 N N . TYR A 1 114 ? 4.039 9.515 6.220 1.00 95.19 114 TYR A N 1
ATOM 838 C CA . TYR A 1 114 ? 5.448 9.376 5.896 1.00 95.19 114 TYR A CA 1
ATOM 839 C C . TYR A 1 114 ? 5.725 10.007 4.534 1.00 95.19 114 TYR A C 1
ATOM 841 O O . TYR A 1 114 ? 5.017 9.739 3.565 1.00 95.19 114 TYR A O 1
ATOM 849 N N . ASP A 1 115 ? 6.751 10.846 4.478 1.00 96.19 115 ASP A N 1
ATOM 850 C CA . ASP A 1 115 ? 7.194 11.601 3.303 1.00 96.19 115 ASP A CA 1
ATOM 851 C C . ASP A 1 115 ? 8.606 11.204 2.838 1.00 96.19 115 ASP A C 1
ATOM 853 O O . ASP A 1 115 ? 9.139 11.772 1.885 1.00 96.19 115 ASP A O 1
ATOM 857 N N . GLY A 1 116 ? 9.213 10.217 3.501 1.00 96.56 116 GLY A N 1
ATOM 858 C CA . GLY A 1 116 ? 10.528 9.701 3.152 1.00 96.56 116 GLY A CA 1
ATOM 859 C C . GLY A 1 116 ? 10.511 8.660 2.021 1.00 96.56 116 GLY A C 1
ATOM 860 O O . GLY A 1 116 ? 9.475 8.381 1.411 1.00 96.56 116 GLY A O 1
ATOM 861 N N . PRO A 1 117 ? 11.675 8.055 1.728 1.00 96.50 117 PRO A N 1
ATOM 862 C CA . PRO A 1 117 ? 11.827 7.113 0.624 1.00 96.50 117 PRO A CA 1
ATOM 863 C C . PRO A 1 117 ? 11.057 5.803 0.827 1.00 96.50 117 PRO A C 1
ATOM 865 O O . PRO A 1 117 ? 11.084 5.203 1.903 1.00 96.50 117 PRO A O 1
ATOM 868 N N . LEU A 1 118 ? 10.457 5.309 -0.255 1.00 98.19 118 LEU A N 1
ATOM 869 C CA . LEU A 1 118 ? 9.755 4.027 -0.330 1.00 98.19 118 LEU A CA 1
ATOM 870 C C . LEU A 1 118 ? 10.229 3.222 -1.543 1.00 98.19 118 LEU A C 1
ATOM 872 O O . LEU A 1 118 ? 10.806 3.773 -2.481 1.00 98.19 118 LEU A O 1
ATOM 876 N N . GLY A 1 119 ? 10.002 1.914 -1.499 1.00 98.12 119 GLY A N 1
ATOM 877 C CA . GLY A 1 119 ? 10.498 0.963 -2.483 1.00 98.12 119 GLY A CA 1
ATOM 878 C C . GLY A 1 119 ? 11.996 0.702 -2.364 1.00 98.12 119 GLY A C 1
ATOM 879 O O . GLY A 1 119 ? 12.576 0.788 -1.276 1.00 98.12 119 GLY A O 1
ATOM 880 N N . ALA A 1 120 ? 12.622 0.354 -3.488 1.00 97.94 120 ALA A N 1
ATOM 881 C CA . ALA A 1 120 ? 14.059 0.129 -3.570 1.00 97.94 120 ALA A CA 1
ATOM 882 C C . ALA A 1 120 ? 14.815 1.446 -3.806 1.00 97.94 120 ALA A C 1
ATOM 884 O O . ALA A 1 120 ? 14.713 2.061 -4.864 1.00 97.94 120 ALA A O 1
ATOM 885 N N . THR A 1 121 ? 15.618 1.845 -2.824 1.00 97.75 121 THR A N 1
ATOM 886 C CA . THR A 1 121 ? 16.618 2.922 -2.960 1.00 97.75 121 THR A CA 1
ATOM 887 C C . THR A 1 121 ? 18.021 2.342 -2.960 1.00 97.75 121 THR A C 1
ATOM 889 O O . THR A 1 121 ? 18.206 1.240 -2.454 1.00 97.75 121 THR A O 1
ATOM 892 N N . PHE A 1 122 ? 19.009 3.068 -3.482 1.00 97.12 122 PHE A N 1
ATOM 893 C CA . PHE A 1 122 ? 20.354 2.531 -3.669 1.00 97.12 122 PHE A CA 1
ATOM 894 C C . PHE A 1 122 ? 21.438 3.440 -3.089 1.00 97.12 122 PHE A C 1
ATOM 896 O O . PHE A 1 122 ? 21.405 4.656 -3.261 1.00 97.12 122 PHE A O 1
ATOM 903 N N . ALA A 1 123 ? 22.435 2.822 -2.456 1.00 93.94 123 ALA A N 1
ATOM 904 C CA . ALA A 1 123 ? 23.740 3.417 -2.191 1.00 93.94 123 ALA A CA 1
ATOM 905 C C . ALA A 1 123 ? 24.777 2.660 -3.035 1.00 93.94 123 ALA A C 1
ATOM 907 O O . ALA A 1 123 ? 25.172 1.538 -2.707 1.00 93.94 123 ALA A O 1
ATOM 908 N N . GLY A 1 124 ? 25.162 3.229 -4.181 1.00 88.25 124 GLY A N 1
ATOM 909 C CA . GLY A 1 124 ? 25.864 2.468 -5.220 1.00 88.25 124 GLY A CA 1
ATOM 910 C C . GLY A 1 124 ? 24.956 1.372 -5.791 1.00 88.25 124 GLY A C 1
ATOM 911 O O . GLY A 1 124 ? 23.875 1.675 -6.281 1.00 88.25 124 GLY A O 1
ATOM 912 N N . GLN A 1 125 ? 25.373 0.104 -5.713 1.00 87.06 125 GLN A N 1
ATOM 913 C CA . GLN A 1 125 ? 24.547 -1.048 -6.117 1.00 87.06 125 GLN A CA 1
ATOM 914 C C . GLN A 1 125 ? 23.791 -1.706 -4.955 1.00 87.06 125 GLN A C 1
ATOM 916 O O . GLN A 1 125 ? 22.981 -2.599 -5.184 1.00 87.06 125 GLN A O 1
ATOM 921 N N . THR A 1 126 ? 24.038 -1.296 -3.709 1.00 96.00 126 THR A N 1
ATOM 922 C CA . THR A 1 126 ? 23.397 -1.907 -2.541 1.00 96.00 126 THR A CA 1
ATOM 923 C C . THR A 1 126 ? 21.988 -1.343 -2.363 1.00 96.00 126 THR A C 1
ATOM 925 O O . THR A 1 126 ? 21.860 -0.134 -2.139 1.00 96.00 126 THR A O 1
ATOM 928 N N . PRO A 1 127 ? 20.930 -2.174 -2.446 1.00 97.88 127 PRO A N 1
ATOM 929 C CA . PRO A 1 127 ? 19.568 -1.709 -2.255 1.00 97.88 127 PRO A CA 1
ATOM 930 C C . PRO A 1 127 ? 19.210 -1.611 -0.767 1.00 97.88 127 PRO A C 1
ATOM 932 O O . PRO A 1 127 ? 19.592 -2.454 0.043 1.00 97.88 127 PRO A O 1
ATOM 935 N N . THR A 1 128 ? 18.372 -0.641 -0.421 1.00 98.50 128 THR A N 1
ATOM 936 C CA . THR A 1 128 ? 17.572 -0.637 0.804 1.00 98.50 128 THR A CA 1
ATOM 937 C C . THR A 1 128 ? 16.104 -0.641 0.412 1.00 98.50 128 THR A C 1
ATOM 939 O O . THR A 1 128 ? 15.650 0.264 -0.294 1.00 98.50 128 THR A O 1
ATOM 942 N N . LEU A 1 129 ? 15.376 -1.654 0.878 1.00 98.69 129 LEU A N 1
ATOM 943 C CA . LEU A 1 129 ? 13.955 -1.845 0.618 1.00 98.69 129 LEU A CA 1
ATOM 944 C C . LEU A 1 129 ? 13.144 -1.229 1.759 1.00 98.69 129 LEU A C 1
ATOM 946 O O . LEU A 1 129 ? 13.384 -1.549 2.926 1.00 98.69 129 LEU A O 1
ATOM 950 N N . ARG A 1 130 ? 12.182 -0.364 1.427 1.00 98.62 130 ARG A N 1
ATOM 951 C CA . ARG A 1 130 ? 11.285 0.282 2.396 1.00 98.62 130 ARG A CA 1
ATOM 952 C C . ARG A 1 130 ? 9.826 0.098 2.007 1.00 98.62 130 ARG A C 1
ATOM 954 O O . ARG A 1 130 ? 9.411 0.537 0.939 1.00 98.62 130 ARG A O 1
ATOM 961 N N . LEU A 1 131 ? 9.044 -0.493 2.904 1.00 98.50 131 LEU A N 1
ATOM 962 C CA . LEU A 1 131 ? 7.615 -0.718 2.712 1.00 98.50 131 LEU A CA 1
ATOM 963 C C . LEU A 1 131 ? 6.809 -0.033 3.811 1.00 98.50 131 LEU A C 1
ATOM 965 O O . LEU A 1 131 ? 6.992 -0.325 4.988 1.00 98.50 131 LEU A O 1
ATOM 969 N N . TRP A 1 132 ? 5.851 0.806 3.433 1.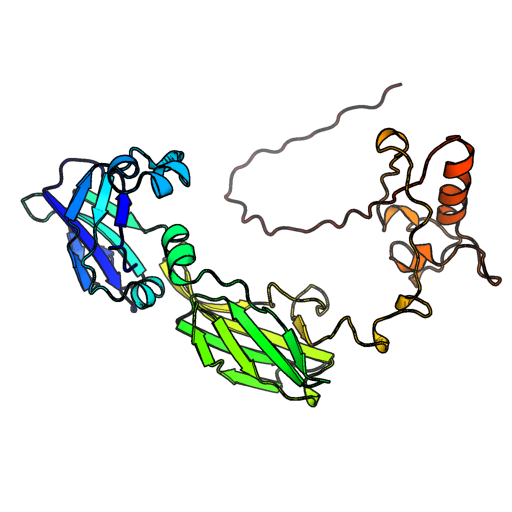00 97.88 132 TRP A N 1
ATOM 970 C CA . TRP A 1 132 ? 4.859 1.327 4.369 1.00 97.88 132 TRP A CA 1
ATOM 971 C C . TRP A 1 132 ? 3.722 0.318 4.539 1.00 97.88 132 TRP A C 1
ATOM 973 O O . TRP A 1 132 ? 2.926 0.105 3.623 1.00 97.88 132 TRP A O 1
ATOM 983 N N . ALA A 1 133 ? 3.661 -0.344 5.696 1.00 95.12 133 ALA A N 1
ATOM 984 C CA . ALA A 1 133 ? 2.667 -1.378 5.948 1.00 95.12 133 ALA A CA 1
ATOM 985 C C . ALA A 1 133 ? 2.302 -1.506 7.428 1.00 95.12 133 ALA A C 1
ATOM 987 O O . ALA A 1 133 ? 3.143 -1.645 8.314 1.00 95.12 133 ALA A O 1
ATOM 988 N N . HIS A 1 134 ? 0.999 -1.602 7.675 1.00 91.12 134 HIS A N 1
ATOM 989 C CA . HIS A 1 134 ? 0.418 -1.803 9.003 1.00 91.12 134 HIS A CA 1
ATOM 990 C C . HIS A 1 134 ? 0.289 -3.297 9.282 1.00 91.12 134 HIS A C 1
ATOM 992 O O . HIS A 1 134 ? -0.792 -3.824 9.542 1.00 91.12 134 HIS A O 1
ATOM 998 N N . ALA A 1 135 ? 1.411 -3.988 9.115 1.00 94.94 135 ALA A N 1
ATOM 999 C CA . ALA A 1 135 ? 1.518 -5.422 9.270 1.00 94.94 135 ALA A CA 1
ATOM 1000 C C . ALA A 1 135 ? 1.903 -5.792 10.704 1.00 94.94 135 ALA A C 1
ATOM 1002 O O . ALA A 1 135 ? 2.418 -4.979 11.474 1.00 94.94 135 ALA A O 1
ATOM 1003 N N . ARG A 1 136 ? 1.641 -7.046 11.062 1.00 95.69 136 ARG A N 1
ATOM 1004 C CA . ARG A 1 136 ? 2.157 -7.657 12.292 1.00 95.69 136 ARG A CA 1
ATOM 1005 C C . ARG A 1 136 ? 3.635 -7.971 12.150 1.00 95.69 136 ARG A C 1
ATOM 1007 O O . ARG A 1 136 ? 4.407 -7.719 13.068 1.00 95.69 136 ARG A O 1
ATOM 1014 N N . TRP A 1 137 ? 4.003 -8.464 10.975 1.00 97.50 137 TRP A N 1
ATOM 1015 C CA . TRP A 1 137 ? 5.371 -8.676 10.538 1.00 97.50 137 TRP A CA 1
ATOM 1016 C C . TRP A 1 137 ? 5.459 -8.515 9.019 1.00 97.50 137 TRP A C 1
ATOM 1018 O O . TRP A 1 137 ? 4.462 -8.692 8.309 1.00 97.50 137 TRP A O 1
ATOM 1028 N N . ALA A 1 138 ? 6.655 -8.196 8.530 1.00 98.56 138 ALA A N 1
ATOM 1029 C CA . ALA A 1 138 ? 6.969 -8.160 7.109 1.00 98.56 138 ALA A CA 1
ATOM 1030 C C . ALA A 1 138 ? 8.283 -8.892 6.831 1.00 98.56 138 ALA A C 1
ATOM 1032 O O . ALA A 1 138 ? 9.232 -8.809 7.611 1.00 98.56 138 ALA A O 1
ATOM 1033 N N . LYS A 1 139 ? 8.330 -9.589 5.699 1.00 98.81 139 LYS A N 1
ATOM 1034 C CA . LYS A 1 139 ? 9.512 -10.275 5.180 1.00 98.81 139 LYS A CA 1
ATOM 1035 C C . LYS A 1 139 ? 9.703 -9.955 3.705 1.00 98.81 139 LYS A C 1
ATOM 1037 O O . LYS A 1 139 ? 8.759 -9.568 3.014 1.00 98.81 139 LYS A O 1
ATOM 1042 N N . VAL A 1 140 ? 10.915 -10.175 3.213 1.00 98.81 140 VAL A N 1
ATOM 1043 C CA . VAL A 1 140 ? 11.256 -10.143 1.790 1.00 98.81 140 VAL A CA 1
ATOM 1044 C C . VAL A 1 140 ? 11.586 -11.559 1.342 1.00 98.81 140 VAL A C 1
ATOM 1046 O O . VAL A 1 140 ? 12.577 -12.134 1.783 1.00 98.81 140 VAL A O 1
ATOM 1049 N N . GLU A 1 141 ? 10.768 -12.112 0.450 1.00 98.75 141 GLU A N 1
ATOM 1050 C CA . GLU A 1 141 ? 11.093 -13.325 -0.300 1.00 98.75 141 GLU A CA 1
ATOM 1051 C C . GLU A 1 141 ? 11.953 -12.922 -1.500 1.00 98.75 141 GLU A C 1
ATOM 1053 O O . GLU A 1 141 ? 11.459 -12.258 -2.414 1.00 98.75 141 GLU A O 1
ATOM 1058 N N . ARG A 1 142 ? 13.232 -13.312 -1.507 1.00 98.44 142 ARG A N 1
ATOM 1059 C CA . ARG A 1 142 ? 14.131 -13.117 -2.651 1.00 98.44 142 ARG A CA 1
ATOM 1060 C C . ARG A 1 142 ? 14.003 -14.260 -3.644 1.00 98.44 142 ARG A C 1
ATOM 1062 O O . ARG A 1 142 ? 13.916 -15.426 -3.265 1.00 98.44 142 ARG A O 1
ATOM 1069 N N . LEU A 1 143 ? 14.050 -13.903 -4.920 1.00 98.50 143 LEU A N 1
ATOM 1070 C CA . LEU A 1 143 ? 13.828 -14.786 -6.055 1.00 98.50 143 LEU A CA 1
ATOM 1071 C C . LEU A 1 143 ? 14.946 -14.591 -7.089 1.00 98.50 143 LEU A C 1
ATOM 1073 O O . LEU A 1 143 ? 15.393 -13.464 -7.328 1.00 98.50 143 LEU A O 1
ATOM 1077 N N . ASP A 1 144 ? 15.391 -15.676 -7.715 1.00 96.88 144 ASP A N 1
ATOM 1078 C CA . ASP A 1 144 ? 16.374 -15.628 -8.799 1.00 96.88 144 ASP A CA 1
ATOM 1079 C C . ASP A 1 144 ? 15.752 -15.184 -10.139 1.00 96.88 144 ASP A C 1
ATOM 1081 O O . ASP A 1 144 ? 14.572 -14.837 -10.222 1.00 96.88 144 ASP A O 1
ATOM 1085 N N . ALA A 1 145 ? 16.549 -15.190 -11.212 1.00 92.56 145 ALA A N 1
ATOM 1086 C CA . ALA A 1 145 ? 16.100 -14.790 -12.547 1.00 92.56 145 ALA A CA 1
ATOM 1087 C C . ALA A 1 145 ? 14.991 -15.688 -13.140 1.00 92.56 145 ALA A C 1
ATOM 1089 O O . ALA A 1 145 ? 14.254 -15.237 -14.015 1.00 92.56 145 ALA A O 1
ATOM 1090 N N . ASN A 1 146 ? 14.853 -16.926 -12.655 1.00 94.88 146 ASN A N 1
ATOM 1091 C CA . ASN A 1 146 ? 13.798 -17.870 -13.032 1.00 94.88 146 ASN A CA 1
ATOM 1092 C C . ASN A 1 146 ? 12.609 -17.834 -12.056 1.00 94.88 146 ASN A C 1
ATOM 1094 O O . ASN A 1 146 ? 11.714 -18.674 -12.147 1.00 94.88 146 ASN A O 1
ATOM 1098 N N . LEU A 1 147 ? 12.588 -16.864 -11.134 1.00 97.12 147 LEU A N 1
ATOM 1099 C CA . LEU A 1 147 ? 11.606 -16.724 -10.060 1.00 97.12 147 LEU A CA 1
ATOM 1100 C C . LEU A 1 147 ? 11.620 -17.881 -9.046 1.00 97.12 147 LEU A C 1
ATOM 1102 O O . LEU A 1 147 ? 10.615 -18.118 -8.372 1.00 97.12 147 LEU A O 1
ATOM 1106 N N . ALA A 1 148 ? 12.740 -18.596 -8.916 1.00 97.50 148 ALA A N 1
ATOM 1107 C CA . ALA A 1 148 ? 12.916 -19.598 -7.874 1.00 97.50 148 ALA A CA 1
ATOM 1108 C C . ALA A 1 148 ? 13.297 -18.921 -6.541 1.00 97.50 148 ALA A C 1
ATOM 1110 O O . ALA A 1 148 ? 14.140 -18.018 -6.544 1.00 97.50 148 ALA A O 1
ATOM 1111 N N . PRO A 1 149 ? 12.707 -19.327 -5.397 1.00 97.56 149 PRO A N 1
ATOM 1112 C CA . PRO A 1 149 ? 13.077 -18.798 -4.085 1.00 97.56 149 PRO A CA 1
ATOM 1113 C C . PRO A 1 149 ? 14.554 -19.023 -3.763 1.00 97.56 149 PRO A C 1
ATOM 1115 O O . PRO A 1 149 ? 15.052 -20.142 -3.861 1.00 97.56 149 PRO A O 1
ATOM 1118 N N . ILE A 1 150 ? 15.229 -17.953 -3.347 1.00 98.00 150 ILE A N 1
ATOM 1119 C CA . ILE A 1 150 ? 16.607 -17.983 -2.845 1.00 98.00 150 ILE A CA 1
ATOM 1120 C C . ILE A 1 150 ? 16.576 -18.057 -1.319 1.00 98.00 150 ILE A C 1
ATOM 1122 O O . ILE A 1 150 ? 17.133 -18.968 -0.715 1.00 98.00 150 ILE A O 1
ATOM 1126 N N . GLU A 1 151 ? 15.915 -17.082 -0.698 1.00 98.12 151 GLU A N 1
ATOM 1127 C CA . GLU A 1 151 ? 15.860 -16.904 0.750 1.00 98.12 151 GLU A CA 1
ATOM 1128 C C . GLU A 1 151 ? 14.650 -16.050 1.144 1.00 98.12 151 GLU A C 1
ATOM 1130 O O . GLU A 1 151 ? 14.015 -15.402 0.308 1.00 98.12 151 GLU A O 1
ATOM 1135 N N . THR A 1 152 ? 14.321 -16.043 2.433 1.00 98.56 152 THR A N 1
ATOM 1136 C CA . THR A 1 152 ? 13.316 -15.147 3.009 1.00 98.56 152 THR A CA 1
ATOM 1137 C C . THR A 1 152 ? 13.907 -14.465 4.228 1.00 98.56 152 THR A C 1
ATOM 1139 O O . THR A 1 152 ? 14.412 -15.133 5.128 1.00 98.56 152 THR A O 1
ATOM 1142 N N . LEU A 1 153 ? 13.847 -13.138 4.241 1.00 98.75 153 LEU A N 1
ATOM 1143 C CA . LEU A 1 153 ? 14.517 -12.298 5.226 1.00 98.75 153 LEU A CA 1
ATOM 1144 C C . LEU A 1 153 ? 13.491 -11.461 5.978 1.00 98.75 153 LEU A C 1
ATOM 1146 O O . LEU A 1 153 ? 12.618 -10.851 5.360 1.00 98.75 153 LEU A O 1
ATOM 1150 N N . ASP A 1 154 ? 13.600 -11.423 7.302 1.00 98.69 154 ASP A N 1
ATOM 1151 C CA . ASP A 1 154 ? 12.757 -10.565 8.131 1.00 98.69 154 ASP A CA 1
ATOM 1152 C C . ASP A 1 154 ? 13.109 -9.091 7.903 1.00 98.69 154 ASP A C 1
ATOM 1154 O O . ASP A 1 154 ? 14.280 -8.722 7.802 1.00 98.69 154 ASP A O 1
ATOM 1158 N N . MET A 1 155 ? 12.088 -8.240 7.827 1.00 98.69 155 MET A N 1
ATOM 1159 C CA . MET A 1 155 ? 12.268 -6.793 7.812 1.00 98.69 155 MET A CA 1
ATOM 1160 C C . MET A 1 155 ? 12.196 -6.238 9.234 1.00 98.69 155 MET A C 1
ATOM 1162 O O . MET A 1 155 ? 11.438 -6.724 10.075 1.00 98.69 155 MET A O 1
ATOM 1166 N N . SER A 1 156 ? 12.920 -5.152 9.479 1.00 98.38 156 SER A N 1
ATOM 1167 C CA . SER A 1 156 ? 12.873 -4.430 10.748 1.00 98.38 156 SER A CA 1
ATOM 1168 C C . SER A 1 156 ? 11.760 -3.386 10.728 1.00 98.38 156 SER A C 1
ATOM 1170 O O . SER A 1 156 ? 11.669 -2.590 9.791 1.00 98.38 156 SER A O 1
ATOM 1172 N N . ALA A 1 157 ? 10.933 -3.361 11.773 1.00 95.62 157 ALA A N 1
ATOM 1173 C CA . ALA A 1 157 ? 9.956 -2.297 11.970 1.00 95.62 157 ALA A CA 1
ATOM 1174 C C . ALA A 1 157 ? 10.670 -0.986 12.341 1.00 95.62 157 ALA A C 1
ATOM 1176 O O . ALA A 1 157 ? 11.462 -0.933 13.281 1.00 95.62 157 ALA A O 1
ATOM 1177 N N . GLY A 1 158 ? 10.377 0.067 11.593 1.00 90.81 158 GLY A N 1
ATOM 1178 C CA . GLY A 1 158 ? 10.838 1.430 11.798 1.00 90.81 158 GLY A CA 1
ATOM 1179 C C . GLY A 1 158 ? 9.703 2.370 12.226 1.00 90.81 158 GLY A C 1
ATOM 1180 O O . GLY A 1 158 ? 8.563 1.942 12.438 1.00 90.81 158 GLY A O 1
ATOM 1181 N N . PRO A 1 159 ? 10.000 3.674 12.363 1.00 89.12 159 PRO A N 1
ATOM 1182 C CA . PRO A 1 159 ? 8.989 4.681 12.668 1.00 89.12 159 PRO A CA 1
ATOM 1183 C C . PRO A 1 159 ? 7.951 4.787 11.542 1.00 89.12 159 PRO A C 1
ATOM 1185 O O . PRO A 1 159 ? 8.175 4.334 10.419 1.00 89.12 159 PRO A O 1
ATOM 1188 N N . SER A 1 160 ? 6.804 5.397 11.842 1.00 90.69 160 SER A N 1
ATOM 1189 C CA . SER A 1 160 ? 5.753 5.693 10.856 1.00 90.69 160 SER A CA 1
ATOM 1190 C C . SER A 1 160 ? 5.246 4.477 10.055 1.00 90.69 160 SER A C 1
ATOM 1192 O O . SER A 1 160 ? 4.785 4.626 8.929 1.00 90.69 160 SER A O 1
ATOM 1194 N N . GLY A 1 161 ? 5.306 3.264 10.623 1.00 92.69 161 GLY A N 1
ATOM 1195 C CA . GLY A 1 161 ? 4.782 2.051 9.975 1.00 92.69 161 GLY A CA 1
ATOM 1196 C C . GLY A 1 161 ? 5.645 1.547 8.813 1.00 92.69 161 GLY A C 1
ATOM 1197 O O . GLY A 1 161 ? 5.168 0.786 7.969 1.00 92.69 161 GLY A O 1
ATOM 1198 N N . ILE A 1 162 ? 6.905 1.984 8.751 1.00 97.50 162 ILE A N 1
ATOM 1199 C CA . ILE A 1 162 ? 7.860 1.590 7.718 1.00 97.50 162 ILE A CA 1
ATOM 1200 C C . ILE A 1 162 ? 8.561 0.296 8.116 1.00 97.50 162 ILE A C 1
ATOM 1202 O O . ILE A 1 162 ? 9.109 0.193 9.205 1.00 97.50 162 ILE A O 1
ATOM 1206 N N . TRP A 1 163 ? 8.609 -0.668 7.209 1.00 98.50 163 TRP A N 1
ATOM 1207 C CA . TRP A 1 163 ? 9.445 -1.858 7.296 1.00 98.50 163 TRP A CA 1
ATOM 1208 C C . TRP A 1 163 ? 10.681 -1.654 6.435 1.00 98.50 163 TRP A C 1
ATOM 1210 O O . TRP A 1 163 ? 10.561 -1.257 5.274 1.00 98.50 163 TRP A O 1
ATOM 1220 N N . VAL A 1 164 ? 11.861 -1.922 6.990 1.00 98.50 164 VAL A N 1
ATOM 1221 C CA . VAL A 1 164 ? 13.147 -1.684 6.324 1.00 98.50 164 VAL A CA 1
ATOM 1222 C C . VAL A 1 164 ? 13.957 -2.971 6.254 1.00 98.50 164 VAL A C 1
ATOM 1224 O O . VAL A 1 164 ? 14.050 -3.707 7.236 1.00 98.50 164 VAL A O 1
ATOM 1227 N N . LEU A 1 165 ? 14.572 -3.214 5.099 1.00 98.56 165 LEU A N 1
ATOM 1228 C CA . LEU A 1 165 ? 15.598 -4.235 4.931 1.00 98.56 165 LEU A CA 1
ATOM 1229 C C . LEU A 1 165 ? 16.742 -3.690 4.080 1.00 98.56 165 LEU A C 1
ATOM 1231 O O . LEU A 1 165 ? 16.537 -3.251 2.946 1.00 98.56 165 LEU A O 1
ATOM 1235 N N . GLU A 1 166 ? 17.948 -3.732 4.632 1.00 98.19 166 GLU A N 1
ATOM 1236 C CA . GLU A 1 166 ? 19.175 -3.465 3.889 1.00 98.19 166 GLU A CA 1
ATOM 1237 C C . GLU A 1 166 ? 19.611 -4.738 3.165 1.00 98.19 166 GLU A C 1
ATOM 1239 O O . GLU A 1 166 ? 19.680 -5.815 3.757 1.00 98.19 166 GLU A O 1
ATOM 1244 N N . GLY A 1 167 ? 19.846 -4.617 1.862 1.00 97.62 167 GLY A N 1
ATOM 1245 C CA . GLY A 1 167 ? 20.272 -5.717 1.014 1.00 97.62 167 GLY A CA 1
ATOM 1246 C C . GLY A 1 167 ? 21.774 -5.733 0.772 1.00 97.62 167 GLY A C 1
ATOM 1247 O O . GLY A 1 167 ? 22.566 -5.119 1.483 1.00 97.62 167 GLY A O 1
ATOM 1248 N N . GLN A 1 168 ? 22.168 -6.439 -0.284 1.00 97.31 168 GLN A N 1
ATOM 1249 C CA . GLN A 1 168 ? 23.553 -6.544 -0.738 1.00 97.31 168 GLN A CA 1
ATOM 1250 C C . GLN A 1 168 ? 23.644 -6.155 -2.213 1.00 97.31 168 GLN A C 1
ATOM 1252 O O . GLN A 1 168 ? 22.673 -6.308 -2.947 1.00 97.31 168 GLN A O 1
ATOM 1257 N N . ALA A 1 169 ? 24.807 -5.709 -2.688 1.00 96.38 169 ALA A N 1
ATOM 1258 C CA . ALA A 1 169 ? 24.988 -5.357 -4.102 1.00 96.38 169 ALA A CA 1
ATOM 1259 C C . ALA A 1 169 ? 24.642 -6.510 -5.072 1.00 96.38 169 ALA A C 1
ATOM 1261 O O . ALA A 1 169 ? 24.114 -6.277 -6.156 1.00 96.38 169 ALA A O 1
ATOM 1262 N N . SER A 1 170 ? 24.845 -7.766 -4.652 1.00 95.75 170 SER A N 1
ATOM 1263 C CA . SER A 1 170 ? 24.474 -8.980 -5.403 1.00 95.75 170 SER A CA 1
ATOM 1264 C C . SER A 1 170 ? 22.968 -9.134 -5.649 1.00 95.75 170 SER A C 1
ATOM 1266 O O . SER A 1 170 ? 22.548 -10.000 -6.412 1.00 95.75 170 SER A O 1
ATOM 1268 N N . TRP A 1 171 ? 22.141 -8.320 -4.994 1.00 96.62 171 TRP A N 1
ATOM 1269 C CA . TRP A 1 171 ? 20.694 -8.333 -5.154 1.00 96.62 171 TRP A CA 1
ATOM 1270 C C . TRP A 1 171 ? 20.231 -7.619 -6.419 1.00 96.62 171 TRP A C 1
ATOM 1272 O O . TRP A 1 171 ? 19.084 -7.797 -6.826 1.00 96.62 171 TRP A O 1
ATOM 1282 N N . TYR A 1 172 ? 21.093 -6.806 -7.024 1.00 95.06 172 TYR A N 1
ATOM 1283 C CA . TYR A 1 172 ? 20.761 -6.061 -8.224 1.00 95.06 172 TYR A CA 1
ATOM 1284 C C . TYR A 1 172 ? 20.345 -6.994 -9.372 1.00 95.06 172 TYR A C 1
ATOM 1286 O O . TYR A 1 172 ? 20.983 -8.013 -9.629 1.00 95.06 172 TYR A O 1
ATOM 1294 N N . GLY A 1 173 ? 19.248 -6.662 -10.052 1.00 94.00 173 GLY A N 1
ATOM 1295 C CA . GLY A 1 173 ? 18.690 -7.435 -11.162 1.00 94.00 173 GLY A CA 1
ATOM 1296 C C . GLY A 1 173 ? 17.879 -8.673 -10.763 1.00 94.00 173 GLY A C 1
ATOM 1297 O O . GLY A 1 173 ? 17.170 -9.215 -11.614 1.00 94.00 173 GLY A O 1
ATOM 1298 N N . THR A 1 174 ? 17.925 -9.111 -9.498 1.00 97.12 174 THR A N 1
ATOM 1299 C CA . THR A 1 174 ? 17.096 -10.225 -9.010 1.00 97.12 174 THR A CA 1
ATOM 1300 C C . THR A 1 174 ? 15.683 -9.760 -8.661 1.00 97.12 174 THR A C 1
ATOM 1302 O O . THR A 1 174 ? 15.378 -8.565 -8.674 1.00 97.12 174 THR A O 1
ATOM 1305 N N . TYR A 1 175 ? 14.813 -10.703 -8.304 1.00 98.75 175 TYR A N 1
ATOM 1306 C CA . TYR A 1 175 ? 13.413 -10.423 -8.006 1.00 98.75 175 TYR A CA 1
ATOM 1307 C C . TYR A 1 175 ? 13.098 -10.577 -6.519 1.00 98.75 175 TYR A C 1
ATOM 1309 O O . TYR A 1 175 ? 13.846 -11.204 -5.767 1.00 98.75 175 TYR A O 1
ATOM 1317 N N . TYR A 1 176 ? 11.980 -10.001 -6.088 1.00 98.81 176 TYR A N 1
ATOM 1318 C CA . TYR A 1 176 ? 11.455 -10.192 -4.747 1.00 98.81 176 TYR A CA 1
ATOM 1319 C C . TYR A 1 176 ? 9.938 -9.993 -4.654 1.00 98.81 176 TYR A C 1
ATOM 1321 O O . TYR A 1 176 ? 9.289 -9.448 -5.555 1.00 98.81 176 TYR A O 1
ATOM 1329 N N . ARG A 1 177 ? 9.383 -10.438 -3.526 1.00 98.81 177 ARG A N 1
ATOM 1330 C CA . ARG A 1 177 ? 8.035 -10.115 -3.044 1.00 98.81 177 ARG A CA 1
ATOM 1331 C C . ARG A 1 177 ? 8.106 -9.756 -1.569 1.00 98.81 177 ARG A C 1
ATOM 1333 O O . ARG A 1 177 ? 8.938 -10.293 -0.840 1.00 98.81 177 ARG A O 1
ATOM 1340 N N . TYR A 1 178 ? 7.193 -8.909 -1.119 1.00 98.81 178 TYR A N 1
ATOM 1341 C CA . TYR A 1 178 ? 6.931 -8.780 0.306 1.00 98.81 178 TYR A CA 1
ATOM 1342 C C . TYR A 1 178 ? 5.991 -9.888 0.754 1.00 98.81 178 TYR A C 1
ATOM 1344 O O . TYR A 1 178 ? 4.970 -10.120 0.111 1.00 98.81 178 TYR A O 1
ATOM 1352 N N . GLU A 1 179 ? 6.309 -10.538 1.865 1.00 98.69 179 GLU A N 1
ATOM 1353 C CA . GLU A 1 179 ? 5.401 -11.428 2.577 1.00 98.69 179 GLU A CA 1
ATOM 1354 C C . GLU A 1 179 ? 4.971 -10.747 3.875 1.00 98.69 179 GLU A C 1
ATOM 1356 O O . GLU A 1 179 ? 5.812 -10.323 4.666 1.00 98.69 179 GLU A O 1
ATOM 1361 N N . LEU A 1 180 ? 3.663 -10.596 4.068 1.00 98.25 180 LEU A N 1
ATOM 1362 C CA . LEU A 1 180 ? 3.087 -9.800 5.148 1.00 98.25 180 LEU A CA 1
ATOM 1363 C C . LEU A 1 180 ? 2.033 -10.604 5.891 1.00 98.25 180 LEU A C 1
ATOM 1365 O O . LEU A 1 180 ? 1.193 -11.243 5.254 1.00 98.25 180 LEU A O 1
ATOM 1369 N N . GLU A 1 181 ? 1.996 -10.466 7.213 1.00 98.00 181 GLU A N 1
ATOM 1370 C CA . GLU A 1 181 ? 0.840 -10.863 8.014 1.00 98.00 181 GLU A CA 1
ATOM 1371 C C . GLU A 1 181 ? 0.027 -9.642 8.428 1.00 98.00 181 GLU A C 1
ATOM 1373 O O . GLU A 1 181 ? 0.518 -8.733 9.101 1.00 98.00 181 GLU A O 1
ATOM 1378 N N . VAL A 1 182 ? -1.241 -9.626 8.028 1.00 96.75 182 VAL A N 1
ATOM 1379 C CA . VAL A 1 182 ? -2.152 -8.500 8.249 1.00 96.75 182 VAL A CA 1
ATOM 1380 C C . VAL A 1 182 ? -3.513 -8.999 8.711 1.00 96.75 182 VAL A C 1
ATOM 1382 O O . VAL A 1 182 ? -3.999 -10.035 8.255 1.00 96.75 182 VAL A O 1
ATOM 1385 N N . TYR A 1 183 ? -4.177 -8.237 9.580 1.00 95.88 183 TYR A N 1
ATOM 1386 C CA . TYR A 1 183 ? -5.616 -8.395 9.764 1.00 95.88 183 TYR A CA 1
ATOM 1387 C C . TYR A 1 183 ? -6.334 -7.815 8.540 1.00 95.88 183 TYR A C 1
ATOM 1389 O O . TYR A 1 183 ? -6.139 -6.650 8.204 1.00 95.88 183 TYR A O 1
ATOM 1397 N N . HIS A 1 184 ? -7.159 -8.618 7.864 1.00 94.94 184 HIS A N 1
ATOM 1398 C CA . HIS A 1 184 ? -7.904 -8.187 6.683 1.00 94.94 184 HIS A CA 1
ATOM 1399 C C . HIS A 1 184 ? -9.372 -7.903 7.054 1.00 94.94 184 HIS A C 1
ATOM 1401 O O . HIS A 1 184 ? -10.145 -8.855 7.204 1.00 94.94 184 HIS A O 1
ATOM 1407 N N . PRO A 1 185 ? -9.825 -6.632 7.120 1.00 91.44 185 PRO A N 1
ATOM 1408 C CA . PRO A 1 185 ? -11.155 -6.284 7.636 1.00 91.44 185 PRO A CA 1
ATOM 1409 C C . PRO A 1 185 ? -12.321 -6.965 6.910 1.00 91.44 185 PRO A C 1
ATOM 1411 O O . PRO A 1 185 ? -13.261 -7.425 7.551 1.00 91.44 185 PRO A O 1
ATOM 1414 N N . THR A 1 186 ? -12.249 -7.098 5.580 1.00 91.75 186 THR A N 1
ATOM 1415 C CA . THR A 1 186 ? -13.296 -7.774 4.788 1.00 91.75 186 THR A CA 1
ATOM 1416 C C . THR A 1 186 ? -13.376 -9.276 5.058 1.00 91.75 186 THR A C 1
ATOM 1418 O O . THR A 1 186 ? -14.471 -9.826 5.101 1.00 91.75 186 THR A O 1
ATOM 1421 N N . LEU A 1 187 ? -12.231 -9.942 5.242 1.00 94.50 187 LEU A N 1
ATOM 1422 C CA . LEU A 1 187 ? -12.173 -11.381 5.511 1.00 94.50 187 LEU A CA 1
ATOM 1423 C C . LEU A 1 187 ? -12.330 -11.695 7.003 1.00 94.50 187 LEU A C 1
ATOM 1425 O O . LEU A 1 187 ? -12.483 -12.862 7.351 1.00 94.50 187 LEU A O 1
ATOM 1429 N N . ARG A 1 188 ? -12.268 -10.668 7.865 1.00 92.44 188 ARG A N 1
ATOM 1430 C CA . ARG A 1 188 ? -12.359 -10.759 9.329 1.00 92.44 188 ARG A CA 1
ATOM 1431 C C . ARG A 1 188 ? -11.430 -11.823 9.908 1.00 92.44 188 ARG A C 1
ATOM 1433 O O . ARG A 1 188 ? -11.813 -12.587 10.784 1.00 92.44 188 ARG A O 1
ATOM 1440 N N . ARG A 1 189 ? -10.209 -11.892 9.381 1.00 95.31 189 ARG A N 1
ATOM 1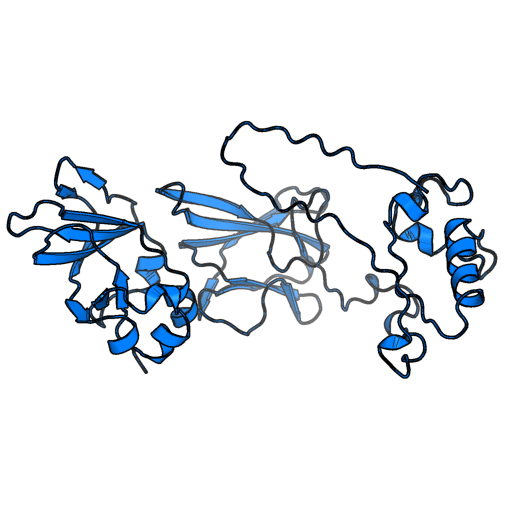441 C CA . ARG A 1 189 ? -9.167 -12.815 9.831 1.00 95.31 189 ARG A CA 1
ATOM 1442 C C . ARG A 1 189 ? -7.792 -12.255 9.528 1.00 95.31 189 ARG A C 1
ATOM 1444 O O . ARG A 1 189 ? -7.642 -11.373 8.679 1.00 95.31 189 ARG A O 1
ATOM 1451 N N . VAL A 1 190 ? -6.800 -12.809 10.201 1.00 97.25 190 VAL A N 1
ATOM 1452 C CA . VAL A 1 190 ? -5.398 -12.594 9.862 1.00 97.25 190 VAL A CA 1
ATOM 1453 C C . VAL A 1 190 ? -5.061 -13.441 8.641 1.00 97.25 190 VAL A C 1
ATOM 1455 O O . VAL A 1 190 ? -5.473 -14.598 8.553 1.00 97.25 190 VAL A O 1
ATOM 1458 N N . ILE A 1 191 ? -4.368 -12.848 7.676 1.00 97.50 191 ILE A N 1
ATOM 1459 C CA . ILE A 1 191 ? -3.866 -13.549 6.497 1.00 97.50 191 ILE A CA 1
ATOM 1460 C C . ILE A 1 191 ? -2.375 -13.295 6.346 1.00 97.50 191 ILE A C 1
ATOM 1462 O O . ILE A 1 191 ? -1.902 -12.194 6.628 1.00 97.50 191 ILE A O 1
ATOM 1466 N N . THR A 1 192 ? -1.680 -14.295 5.818 1.00 98.12 192 THR A N 1
ATOM 1467 C CA . THR A 1 192 ? -0.352 -14.132 5.238 1.00 98.12 192 THR A CA 1
ATOM 1468 C C . THR A 1 192 ? -0.507 -13.986 3.732 1.00 98.12 192 THR A C 1
ATOM 1470 O O . THR A 1 192 ? -1.173 -14.803 3.093 1.00 98.12 192 THR A O 1
ATOM 1473 N N . THR A 1 193 ? 0.062 -12.931 3.160 1.00 97.19 193 THR A N 1
ATOM 1474 C CA . THR A 1 193 ? -0.026 -12.659 1.723 1.00 97.19 193 THR A CA 1
ATOM 1475 C C . THR A 1 193 ? 1.322 -12.256 1.159 1.00 97.19 193 THR A C 1
ATOM 1477 O O . THR A 1 193 ? 2.103 -11.579 1.823 1.00 97.19 193 THR A O 1
ATOM 1480 N N . LYS A 1 194 ? 1.557 -12.634 -0.098 1.00 98.06 194 LYS A N 1
ATOM 1481 C CA . LYS A 1 194 ? 2.699 -12.176 -0.884 1.00 98.06 194 LYS A CA 1
ATOM 1482 C C . LYS A 1 194 ? 2.250 -11.105 -1.862 1.00 98.06 194 LYS A C 1
ATOM 1484 O O . LYS A 1 194 ? 1.248 -11.287 -2.552 1.00 98.06 194 LYS A O 1
ATOM 1489 N N . VAL A 1 195 ? 2.965 -9.990 -1.905 1.00 98.25 195 VAL A N 1
ATOM 1490 C CA . VAL A 1 195 ? 2.638 -8.838 -2.749 1.00 98.25 195 VAL A CA 1
ATOM 1491 C C . VAL A 1 195 ? 3.893 -8.301 -3.423 1.00 98.25 195 VAL A C 1
ATOM 1493 O O . VAL A 1 195 ? 4.992 -8.367 -2.873 1.00 98.25 195 VAL A O 1
ATOM 1496 N N . THR A 1 196 ? 3.733 -7.770 -4.630 1.00 98.56 196 THR A N 1
ATOM 1497 C CA . THR A 1 196 ? 4.759 -6.930 -5.251 1.00 98.56 196 THR A CA 1
ATOM 1498 C C . THR A 1 196 ? 4.853 -5.595 -4.529 1.00 98.56 196 THR A C 1
ATOM 1500 O O . THR A 1 196 ? 3.887 -5.138 -3.916 1.00 98.56 196 THR A O 1
ATOM 1503 N N . ASP A 1 197 ? 6.001 -4.945 -4.648 1.00 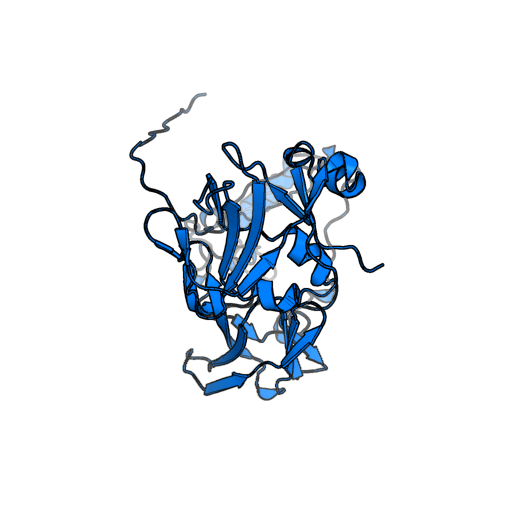98.62 197 ASP A N 1
ATOM 1504 C CA . ASP A 1 197 ? 6.206 -3.602 -4.123 1.00 98.62 197 ASP A CA 1
ATOM 1505 C C . ASP A 1 197 ? 5.295 -2.585 -4.843 1.00 98.62 197 ASP A C 1
ATOM 1507 O O . ASP A 1 197 ? 5.351 -2.486 -6.076 1.00 98.62 197 ASP A O 1
ATOM 1511 N N . PRO A 1 198 ? 4.462 -1.803 -4.130 1.00 98.25 198 PRO A N 1
ATOM 1512 C CA . PRO A 1 198 ? 3.708 -0.697 -4.725 1.00 98.25 198 PRO A CA 1
ATOM 1513 C C . PRO A 1 198 ? 4.590 0.334 -5.448 1.00 98.25 198 PRO A C 1
ATOM 1515 O O . PRO A 1 198 ? 4.109 1.016 -6.352 1.00 98.25 198 PRO A O 1
ATOM 1518 N N . TYR A 1 199 ? 5.869 0.417 -5.073 1.00 98.31 199 TYR A N 1
ATOM 1519 C CA . TYR A 1 199 ? 6.889 1.307 -5.628 1.00 98.31 199 TYR A CA 1
ATOM 1520 C C . TYR A 1 199 ? 7.796 0.606 -6.655 1.00 98.31 199 TYR A C 1
ATOM 1522 O O . TYR A 1 199 ? 8.870 1.106 -6.986 1.00 98.31 199 TYR A O 1
ATOM 1530 N N . SER A 1 200 ? 7.363 -0.540 -7.199 1.00 98.12 200 SER A N 1
ATOM 1531 C CA . SER A 1 200 ? 8.087 -1.257 -8.258 1.00 98.12 200 SER A CA 1
ATOM 1532 C C . SER A 1 200 ? 8.365 -0.363 -9.470 1.00 98.12 200 SER A C 1
ATOM 1534 O O . SER A 1 200 ? 7.436 0.175 -10.075 1.00 98.12 200 SER A O 1
ATOM 1536 N N . VAL A 1 201 ? 9.630 -0.300 -9.888 1.00 97.12 201 VAL A N 1
ATOM 1537 C CA . VAL A 1 201 ? 10.055 0.338 -11.151 1.00 97.12 201 VAL A CA 1
ATOM 1538 C C . VAL A 1 201 ? 10.300 -0.670 -12.279 1.00 97.12 201 VAL A C 1
ATOM 1540 O O . VAL A 1 201 ? 10.301 -0.299 -13.448 1.00 97.12 201 VAL A O 1
ATOM 1543 N N . SER A 1 202 ? 10.463 -1.951 -11.937 1.00 97.38 202 SER A N 1
ATOM 1544 C CA . SER A 1 202 ? 10.563 -3.072 -12.875 1.00 97.38 202 SER A CA 1
ATOM 1545 C C . SER A 1 202 ? 9.893 -4.320 -12.289 1.00 97.38 202 SER A C 1
ATOM 1547 O O . SER A 1 202 ? 9.773 -4.471 -11.069 1.00 97.38 202 SER A O 1
ATOM 1549 N N . LEU A 1 203 ? 9.406 -5.199 -13.163 1.00 98.31 203 LEU A N 1
ATOM 1550 C CA . LEU A 1 203 ? 8.549 -6.332 -12.827 1.00 98.31 203 LEU A CA 1
ATOM 1551 C C . LEU A 1 203 ? 8.903 -7.550 -13.682 1.00 98.31 203 LEU A C 1
ATOM 1553 O O . LEU A 1 203 ? 9.261 -7.423 -14.851 1.00 98.31 203 LEU A O 1
ATOM 1557 N N . ALA A 1 204 ? 8.719 -8.738 -13.112 1.00 97.94 204 ALA A N 1
ATOM 1558 C CA . ALA A 1 204 ? 8.680 -9.975 -13.883 1.00 97.94 204 ALA A CA 1
ATOM 1559 C C . ALA A 1 204 ? 7.447 -10.010 -14.806 1.00 97.94 204 ALA A C 1
ATOM 1561 O O . ALA A 1 204 ? 6.477 -9.271 -14.600 1.00 97.94 204 ALA A O 1
ATOM 1562 N N . THR A 1 205 ? 7.453 -10.917 -15.788 1.00 95.88 205 THR A N 1
ATOM 1563 C CA . THR A 1 205 ? 6.293 -11.187 -16.653 1.00 95.88 205 THR A CA 1
ATOM 1564 C C . THR A 1 205 ? 5.021 -11.368 -15.822 1.00 95.88 205 THR A C 1
ATOM 1566 O O . THR A 1 205 ? 5.040 -11.994 -14.764 1.00 95.88 205 THR A O 1
ATOM 1569 N N . ASP A 1 206 ? 3.923 -10.767 -16.279 1.00 95.31 206 ASP A N 1
ATOM 1570 C CA . ASP A 1 206 ? 2.626 -10.746 -15.589 1.00 95.31 206 ASP A CA 1
ATOM 1571 C C . ASP A 1 206 ? 2.638 -10.111 -14.188 1.00 95.31 206 ASP A C 1
ATOM 1573 O O . ASP A 1 206 ? 1.710 -10.297 -13.403 1.00 95.31 206 ASP A O 1
ATOM 1577 N N . SER A 1 207 ? 3.652 -9.292 -13.881 1.00 97.31 207 SER A N 1
ATOM 1578 C CA . SER A 1 207 ? 3.780 -8.565 -12.608 1.00 97.31 207 SER A CA 1
ATOM 1579 C C . SER A 1 207 ? 3.806 -9.480 -11.383 1.00 97.31 207 SER A C 1
ATOM 1581 O O . SER A 1 207 ? 3.402 -9.080 -10.294 1.00 97.31 207 SER A O 1
ATOM 1583 N N . VAL A 1 208 ? 4.266 -10.723 -11.540 1.00 97.75 208 VAL A N 1
ATOM 1584 C CA . VAL A 1 208 ? 4.232 -11.700 -10.445 1.00 97.75 208 VAL A CA 1
ATOM 1585 C C . VAL A 1 208 ? 5.308 -11.454 -9.389 1.00 97.75 208 VAL A C 1
ATOM 1587 O O . VAL A 1 208 ? 5.209 -12.034 -8.314 1.00 97.75 208 VAL A O 1
ATOM 1590 N N . ALA A 1 209 ? 6.338 -10.653 -9.667 1.00 98.56 209 ALA A N 1
ATOM 1591 C CA . ALA A 1 209 ? 7.399 -10.284 -8.727 1.00 98.56 209 ALA A CA 1
ATOM 1592 C C . ALA A 1 209 ? 8.006 -8.926 -9.110 1.00 98.56 209 ALA A C 1
ATOM 1594 O O . ALA A 1 209 ? 8.023 -8.567 -10.290 1.00 98.56 209 ALA A O 1
ATOM 1595 N N . THR A 1 210 ? 8.527 -8.198 -8.125 1.00 98.81 210 THR A N 1
ATOM 1596 C CA . THR A 1 210 ? 9.251 -6.938 -8.332 1.00 98.81 210 THR A CA 1
ATOM 1597 C C . THR A 1 210 ? 10.705 -7.229 -8.647 1.00 98.81 210 THR A C 1
ATOM 1599 O O . THR A 1 210 ? 11.309 -8.063 -7.981 1.00 98.81 210 THR A O 1
ATOM 1602 N N . GLN A 1 211 ? 11.284 -6.547 -9.632 1.00 98.19 211 GLN A N 1
ATOM 1603 C CA . GLN A 1 211 ? 12.720 -6.617 -9.890 1.00 98.19 211 GLN A CA 1
ATOM 1604 C C . GLN A 1 211 ? 13.448 -5.486 -9.159 1.00 98.19 211 GLN A C 1
ATOM 1606 O O . GLN A 1 211 ? 12.996 -4.340 -9.166 1.00 98.19 211 GLN A O 1
ATOM 1611 N N . ILE A 1 212 ? 14.593 -5.797 -8.556 1.00 97.31 212 ILE A N 1
ATOM 1612 C CA . ILE A 1 212 ? 15.480 -4.805 -7.944 1.00 97.31 212 ILE A CA 1
ATOM 1613 C C . ILE A 1 212 ? 16.283 -4.141 -9.063 1.00 97.31 212 ILE A C 1
ATOM 1615 O O . ILE A 1 212 ? 17.212 -4.739 -9.603 1.00 97.31 212 ILE A O 1
ATOM 1619 N N . LEU A 1 213 ? 15.910 -2.914 -9.419 1.00 95.75 213 LEU A N 1
ATOM 1620 C CA . LEU A 1 213 ? 16.512 -2.157 -10.514 1.00 95.75 213 LEU A CA 1
ATOM 1621 C C . LEU A 1 213 ? 16.643 -0.680 -10.132 1.00 95.75 213 LEU A C 1
ATOM 1623 O O . LEU A 1 213 ? 15.768 -0.143 -9.453 1.00 95.75 213 LEU A O 1
ATOM 1627 N N . ASN A 1 214 ? 17.705 -0.030 -10.606 1.00 94.94 214 ASN A N 1
ATOM 1628 C CA . ASN A 1 214 ? 17.893 1.411 -10.496 1.00 94.94 214 ASN A CA 1
ATOM 1629 C C . ASN A 1 214 ? 17.713 2.065 -11.877 1.00 94.94 214 ASN A C 1
ATOM 1631 O O . ASN A 1 214 ? 18.456 1.749 -12.801 1.00 94.94 214 ASN A O 1
ATOM 1635 N N . LEU A 1 215 ? 16.751 2.983 -12.018 1.00 94.69 215 LEU A N 1
ATOM 1636 C CA . LEU A 1 215 ? 16.502 3.699 -13.281 1.00 94.69 215 LEU A CA 1
ATOM 1637 C C . LEU A 1 215 ? 17.603 4.711 -13.636 1.00 94.69 215 LEU A C 1
ATOM 1639 O O . LEU A 1 215 ? 17.692 5.149 -14.781 1.00 94.69 215 LEU A O 1
ATOM 1643 N N . ASP A 1 216 ? 18.450 5.076 -12.673 1.00 93.44 216 ASP A N 1
ATOM 1644 C CA . ASP A 1 216 ? 19.601 5.943 -12.926 1.00 93.44 216 ASP A CA 1
ATOM 1645 C C . ASP A 1 216 ? 20.806 5.174 -13.494 1.00 93.44 216 ASP A C 1
ATOM 1647 O O . ASP A 1 216 ? 21.764 5.798 -13.952 1.00 93.44 216 ASP A O 1
ATOM 1651 N N . ASP A 1 217 ? 20.769 3.834 -13.505 1.00 92.81 217 ASP A N 1
ATOM 1652 C CA . ASP A 1 217 ? 21.832 3.002 -14.072 1.00 92.81 217 ASP A CA 1
ATOM 1653 C C . ASP A 1 217 ? 21.948 3.242 -15.593 1.00 92.81 217 ASP A C 1
ATOM 1655 O O . ASP A 1 217 ? 20.955 3.060 -16.309 1.00 92.81 217 ASP A O 1
ATOM 1659 N N . PRO A 1 218 ? 23.140 3.594 -16.121 1.00 93.00 218 PRO A N 1
ATOM 1660 C CA . PRO A 1 218 ? 23.366 3.770 -17.555 1.00 93.00 218 PRO A CA 1
ATOM 1661 C C . PRO A 1 218 ? 22.917 2.588 -18.422 1.00 93.00 218 PRO A C 1
ATOM 1663 O O . PRO A 1 218 ? 22.508 2.794 -19.560 1.00 93.00 218 PRO A O 1
ATOM 1666 N N . ALA A 1 219 ? 22.940 1.357 -17.901 1.00 91.75 219 ALA A N 1
ATOM 1667 C CA . ALA A 1 219 ? 22.489 0.170 -18.629 1.00 91.75 219 ALA A CA 1
ATOM 1668 C C . ALA A 1 219 ? 20.977 0.169 -18.923 1.00 91.75 219 ALA A C 1
ATOM 1670 O O . ALA A 1 219 ? 20.517 -0.561 -19.801 1.00 91.75 219 ALA A O 1
ATOM 1671 N N . THR A 1 220 ? 20.200 0.981 -18.201 1.00 92.88 220 THR A N 1
ATOM 1672 C CA . THR A 1 220 ? 18.749 1.127 -18.398 1.00 92.88 220 THR A CA 1
ATOM 1673 C C . THR A 1 220 ? 18.385 2.250 -19.372 1.00 92.88 220 THR A C 1
ATOM 1675 O O . THR A 1 220 ? 17.211 2.436 -19.694 1.00 92.88 220 THR A O 1
ATOM 1678 N N . LYS A 1 221 ? 19.386 2.982 -19.872 1.00 95.31 221 LYS A N 1
ATOM 1679 C CA . LYS A 1 221 ? 19.217 4.182 -20.689 1.00 95.31 221 LYS A CA 1
ATOM 1680 C C . LYS A 1 221 ? 19.698 3.928 -22.123 1.00 95.31 221 LYS A C 1
ATOM 1682 O O . LYS A 1 221 ? 20.812 3.441 -22.316 1.00 95.31 221 LYS A O 1
ATOM 1687 N N . PRO A 1 222 ? 18.902 4.257 -23.157 1.00 94.12 222 PRO A N 1
ATOM 1688 C CA . PRO A 1 222 ? 19.407 4.243 -24.525 1.00 94.12 222 PRO A CA 1
ATOM 1689 C C . PRO A 1 222 ? 20.473 5.339 -24.727 1.00 94.12 222 PRO A C 1
ATOM 1691 O O . PRO A 1 222 ? 20.510 6.316 -23.972 1.00 94.12 222 PRO A O 1
ATOM 1694 N N . PRO A 1 223 ? 21.325 5.229 -25.763 1.00 92.88 223 PRO A N 1
ATOM 1695 C CA . PRO A 1 223 ? 22.286 6.278 -26.095 1.00 92.88 223 PRO A CA 1
ATOM 1696 C C . PRO A 1 223 ? 21.614 7.651 -26.259 1.00 92.88 223 PRO A C 1
ATOM 1698 O O . PRO A 1 223 ? 20.587 7.761 -26.926 1.00 92.88 223 PRO A O 1
ATOM 1701 N N . GLY A 1 224 ? 22.203 8.689 -25.656 1.00 93.19 224 GLY A N 1
ATOM 1702 C CA . GLY A 1 224 ? 21.693 10.066 -25.709 1.00 93.19 224 GLY A CA 1
ATOM 1703 C C . GLY A 1 224 ? 20.491 10.357 -24.802 1.00 93.19 224 GLY A C 1
ATOM 1704 O O . GLY A 1 224 ? 19.934 11.445 -24.889 1.00 93.19 224 GLY A O 1
ATOM 1705 N N . TRP A 1 225 ? 20.079 9.422 -23.935 1.00 95.62 225 TRP A N 1
ATOM 1706 C CA . TRP A 1 225 ? 18.943 9.614 -23.022 1.00 95.62 225 TRP A CA 1
ATOM 1707 C C . TRP A 1 225 ? 19.090 10.839 -22.115 1.00 95.62 225 TRP A C 1
ATOM 1709 O O . TRP A 1 225 ? 18.164 11.639 -22.020 1.00 95.62 225 TRP A O 1
ATOM 1719 N N . ASP A 1 226 ? 20.252 10.996 -21.475 1.00 95.69 226 ASP A N 1
ATOM 1720 C CA . ASP A 1 226 ? 20.493 12.097 -20.534 1.00 95.69 226 ASP A CA 1
ATOM 1721 C C . ASP A 1 226 ? 20.621 13.462 -21.248 1.00 95.69 226 ASP A C 1
ATOM 1723 O O . ASP A 1 226 ? 20.441 14.503 -20.620 1.00 95.69 226 ASP A O 1
ATOM 1727 N N . ASP A 1 227 ? 20.847 13.455 -22.567 1.00 95.31 227 ASP A N 1
ATOM 1728 C CA . ASP A 1 227 ? 20.944 14.648 -23.418 1.00 95.31 227 ASP A CA 1
ATOM 1729 C C . ASP A 1 227 ? 19.634 14.955 -24.171 1.00 95.31 227 ASP A C 1
ATOM 1731 O O . ASP A 1 227 ? 19.564 15.912 -24.947 1.00 95.31 227 ASP A O 1
ATOM 1735 N N . LEU A 1 228 ? 18.586 14.140 -23.991 1.00 93.00 228 LEU A N 1
ATOM 1736 C CA . LEU A 1 228 ? 17.332 14.282 -24.725 1.00 93.00 228 LEU A CA 1
ATOM 1737 C C . LEU A 1 228 ? 16.623 15.590 -24.346 1.00 93.00 228 LEU A C 1
ATOM 1739 O O . LEU A 1 228 ? 16.081 15.741 -23.251 1.00 93.00 228 LEU A O 1
ATOM 1743 N N . VAL A 1 229 ? 16.535 16.511 -25.305 1.00 89.25 229 VAL A N 1
ATOM 1744 C CA . VAL A 1 229 ? 15.773 17.757 -25.166 1.00 89.25 229 VAL A CA 1
ATOM 1745 C C . VAL A 1 229 ? 14.412 17.603 -25.838 1.00 89.25 229 VAL A C 1
ATOM 1747 O O . VAL A 1 229 ? 14.303 17.181 -26.990 1.00 89.25 229 VAL A O 1
ATOM 1750 N N . LYS A 1 230 ? 13.346 17.960 -25.117 1.00 83.38 230 LYS A N 1
ATOM 1751 C CA . LYS A 1 230 ? 11.991 18.009 -25.679 1.00 83.38 230 LYS A CA 1
ATOM 1752 C C . LYS A 1 230 ? 11.939 19.041 -26.826 1.00 83.38 230 LYS A C 1
ATOM 1754 O O . LYS A 1 230 ? 12.576 20.086 -26.701 1.00 83.38 230 LYS A O 1
ATOM 1759 N N . PRO A 1 231 ? 11.163 18.810 -27.907 1.00 80.12 231 PRO A N 1
ATOM 1760 C CA . PRO A 1 231 ? 10.911 19.835 -28.922 1.00 80.12 231 PRO A CA 1
ATOM 1761 C C . PRO A 1 231 ? 10.456 21.164 -28.306 1.00 80.12 231 PRO A C 1
ATOM 1763 O O . PRO A 1 231 ? 9.900 21.167 -27.203 1.00 80.12 231 PRO A O 1
ATOM 1766 N N . ALA A 1 232 ? 10.683 22.264 -29.033 1.00 78.12 232 ALA A N 1
ATOM 1767 C CA . ALA A 1 232 ? 10.424 23.624 -28.566 1.00 78.12 232 ALA A CA 1
ATOM 1768 C C . ALA A 1 232 ? 9.064 23.752 -27.861 1.00 78.12 232 ALA A C 1
ATOM 1770 O O . ALA A 1 232 ? 8.049 23.201 -28.304 1.00 78.12 232 ALA A O 1
ATOM 1771 N N . THR A 1 233 ? 9.073 24.464 -26.735 1.00 75.62 233 THR A N 1
ATOM 1772 C CA . THR A 1 233 ? 7.876 24.745 -25.946 1.00 75.62 233 THR A CA 1
ATOM 1773 C C . THR A 1 233 ? 6.842 25.439 -26.827 1.00 75.62 233 THR A C 1
ATOM 1775 O O . THR A 1 233 ? 7.181 26.314 -27.616 1.00 75.62 233 THR A O 1
ATOM 1778 N N . LEU A 1 234 ? 5.584 25.030 -26.700 1.00 81.38 234 LEU A N 1
ATOM 1779 C CA . LEU A 1 234 ? 4.472 25.749 -27.309 1.00 81.38 234 LEU A CA 1
ATOM 1780 C C . LEU A 1 234 ? 4.344 27.129 -26.654 1.00 81.38 234 LEU A C 1
ATOM 1782 O O . LEU A 1 234 ? 4.452 27.225 -25.431 1.00 81.38 234 LEU A O 1
ATOM 1786 N N . GLU A 1 235 ? 4.112 28.169 -27.453 1.00 86.69 235 GLU A N 1
ATOM 1787 C CA . GLU A 1 235 ? 3.986 29.550 -26.964 1.00 86.69 235 GLU A CA 1
ATOM 1788 C C . GLU A 1 235 ? 2.721 29.721 -26.115 1.00 86.69 235 GLU A C 1
ATOM 1790 O O . GLU A 1 235 ? 2.732 30.444 -25.117 1.00 86.69 235 GLU A O 1
ATOM 1795 N N . ALA A 1 236 ? 1.646 29.010 -26.472 1.00 87.50 236 ALA A N 1
ATOM 1796 C CA . ALA A 1 236 ? 0.406 29.015 -25.716 1.00 87.50 236 ALA A CA 1
ATOM 1797 C C . ALA A 1 236 ? -0.242 27.615 -25.617 1.00 87.50 236 ALA A C 1
ATOM 1799 O O . ALA A 1 236 ? -0.034 26.760 -26.484 1.00 87.50 236 ALA A O 1
ATOM 1800 N N . PRO A 1 237 ? -1.040 27.334 -24.565 1.00 86.62 237 PRO A N 1
ATOM 1801 C CA . PRO A 1 237 ? -1.743 26.056 -24.425 1.00 86.62 237 PRO A CA 1
ATOM 1802 C C . PRO A 1 237 ? -2.669 25.707 -25.604 1.00 86.62 237 PRO A C 1
ATOM 1804 O O . PRO A 1 237 ? -2.859 24.529 -25.896 1.00 86.62 237 PRO A O 1
ATOM 1807 N N . GLU A 1 238 ? -3.238 26.704 -26.284 1.00 87.81 238 GLU A N 1
ATOM 1808 C CA . GLU A 1 238 ? -4.100 26.544 -27.462 1.00 87.81 238 GLU A CA 1
ATOM 1809 C C . GLU A 1 238 ? -3.370 26.058 -28.725 1.00 87.81 238 GLU A C 1
ATOM 1811 O O . GLU A 1 238 ? -4.025 25.567 -29.643 1.00 87.81 238 GLU A O 1
ATOM 1816 N N . ASP A 1 239 ? -2.034 26.107 -28.760 1.00 84.62 239 ASP A N 1
ATOM 1817 C CA . ASP A 1 239 ? -1.230 25.549 -29.859 1.00 84.62 239 ASP A CA 1
ATOM 1818 C C . ASP A 1 239 ? -1.133 24.005 -29.786 1.00 84.62 239 ASP A C 1
ATOM 1820 O O . ASP A 1 239 ? -0.561 23.338 -30.656 1.00 84.62 239 ASP A O 1
ATOM 1824 N N . VAL A 1 240 ? -1.679 23.393 -28.727 1.00 84.50 240 VAL A N 1
ATOM 1825 C CA . VAL A 1 240 ? -1.690 21.938 -28.554 1.00 84.50 240 VAL A CA 1
ATOM 1826 C C . VAL A 1 240 ? -2.722 21.306 -29.488 1.00 84.50 240 VAL A C 1
ATOM 1828 O O . VAL A 1 240 ? -3.926 21.485 -29.330 1.00 84.50 240 VAL A O 1
ATOM 1831 N N . THR A 1 241 ? -2.258 20.442 -30.390 1.00 82.12 241 THR A N 1
ATOM 1832 C CA . THR A 1 241 ? -3.114 19.460 -31.072 1.00 82.12 241 THR A CA 1
ATOM 1833 C C . THR A 1 241 ? -2.725 18.059 -30.611 1.00 82.12 241 THR A C 1
ATOM 1835 O O . THR A 1 241 ? -1.546 17.698 -30.592 1.00 82.12 241 THR A O 1
ATOM 1838 N N . ILE A 1 242 ? -3.714 17.264 -30.201 1.00 84.62 242 ILE A N 1
ATOM 1839 C CA . ILE A 1 242 ? -3.490 15.937 -29.619 1.00 84.62 242 ILE A CA 1
ATOM 1840 C C . ILE A 1 242 ? -3.876 14.870 -30.631 1.00 84.62 242 ILE A C 1
ATOM 1842 O O . ILE A 1 242 ? -4.990 14.873 -31.150 1.00 84.62 242 ILE A O 1
ATOM 1846 N N . TYR A 1 243 ? -2.960 13.929 -30.848 1.00 84.88 243 TYR A N 1
ATOM 1847 C CA . TYR A 1 243 ? -3.241 12.699 -31.568 1.00 84.88 243 TYR A CA 1
ATOM 1848 C C . TYR A 1 243 ? -3.346 11.549 -30.565 1.00 84.88 243 TYR A C 1
ATOM 1850 O O . TYR A 1 243 ? -2.374 11.208 -29.881 1.00 84.88 243 TYR A O 1
ATOM 1858 N N . GLU A 1 244 ? -4.542 10.977 -30.442 1.00 89.69 244 GLU A N 1
ATOM 1859 C CA . GLU A 1 244 ? -4.753 9.789 -29.620 1.00 89.69 244 GLU A CA 1
ATOM 1860 C C . GLU A 1 244 ? -4.306 8.547 -30.392 1.00 89.69 244 GLU A C 1
ATOM 1862 O O . GLU A 1 244 ? -4.751 8.291 -31.509 1.00 89.69 244 GLU A O 1
ATOM 1867 N N . LEU A 1 245 ? -3.415 7.769 -29.778 1.00 90.94 245 LEU A N 1
ATOM 1868 C CA . LEU A 1 245 ? -2.828 6.584 -30.384 1.00 90.94 245 LEU A CA 1
ATOM 1869 C C . LEU A 1 245 ? -2.683 5.472 -29.350 1.00 90.94 245 LEU A C 1
ATOM 1871 O O . LEU A 1 245 ? -2.281 5.698 -28.207 1.00 90.94 245 LEU A O 1
ATOM 1875 N N . HIS A 1 246 ? -2.922 4.242 -29.794 1.00 94.44 246 HIS A N 1
ATOM 1876 C CA . HIS A 1 246 ? -2.641 3.037 -29.029 1.00 94.44 246 HIS A CA 1
ATOM 1877 C C . HIS A 1 246 ? -1.398 2.315 -29.581 1.00 94.44 246 HIS A C 1
ATOM 1879 O O . HIS A 1 246 ? -1.258 2.135 -30.790 1.00 94.44 246 HIS A O 1
ATOM 1885 N N . VAL A 1 247 ? -0.493 1.869 -28.694 1.00 94.69 247 VAL A N 1
ATOM 1886 C CA . VAL A 1 247 ? 0.798 1.239 -29.067 1.00 94.69 247 VAL A CA 1
ATOM 1887 C C . VAL A 1 247 ? 0.603 0.005 -29.948 1.00 94.69 247 VAL A C 1
ATOM 1889 O O . VAL A 1 247 ? 1.357 -0.202 -30.899 1.00 94.69 247 VAL A O 1
ATOM 1892 N N . ARG A 1 248 ? -0.415 -0.817 -29.654 1.00 96.06 248 ARG A N 1
ATOM 1893 C CA . ARG A 1 248 ? -0.719 -1.994 -30.477 1.00 96.06 248 ARG A CA 1
ATOM 1894 C C . ARG A 1 248 ? -1.188 -1.574 -31.866 1.00 96.06 248 ARG A C 1
ATOM 1896 O O . ARG A 1 248 ? -0.662 -2.058 -32.865 1.00 96.06 248 ARG A O 1
ATOM 1903 N N . ASP A 1 249 ? -2.165 -0.681 -31.909 1.00 95.31 249 ASP A N 1
ATOM 1904 C CA . ASP A 1 249 ? -2.902 -0.326 -33.122 1.00 95.31 249 ASP A CA 1
ATOM 1905 C C . ASP A 1 249 ? -1.993 0.397 -34.118 1.00 95.31 249 ASP A C 1
ATOM 1907 O O . ASP A 1 249 ? -2.131 0.200 -35.321 1.00 95.31 249 ASP A O 1
ATOM 1911 N N . PHE A 1 250 ? -0.995 1.126 -33.604 1.00 95.06 250 PHE A N 1
ATOM 1912 C CA . PHE A 1 250 ? 0.032 1.813 -34.383 1.00 95.06 250 PHE A CA 1
ATOM 1913 C C . PHE A 1 250 ? 0.720 0.928 -35.431 1.00 95.06 250 PHE A C 1
ATOM 1915 O O . PHE A 1 250 ? 1.019 1.393 -36.525 1.00 95.06 250 PHE A O 1
ATOM 1922 N N . SER A 1 251 ? 1.013 -0.333 -35.096 1.00 95.94 251 SER A N 1
ATOM 1923 C CA . SER A 1 251 ? 1.902 -1.165 -35.922 1.00 95.94 251 SER A CA 1
ATOM 1924 C C . SER A 1 251 ? 1.493 -2.627 -36.058 1.00 95.94 251 SER A C 1
ATOM 1926 O O . SER A 1 251 ? 2.157 -3.365 -36.782 1.00 95.94 251 SER A O 1
ATOM 1928 N N . ILE A 1 252 ? 0.415 -3.087 -35.409 1.00 97.25 252 ILE A N 1
ATOM 1929 C CA . ILE A 1 252 ? 0.046 -4.514 -35.435 1.00 97.25 252 ILE A CA 1
ATOM 1930 C C . ILE A 1 252 ? -0.191 -5.051 -36.857 1.00 97.25 252 ILE A C 1
ATOM 1932 O O . ILE A 1 252 ? 0.147 -6.201 -37.134 1.00 97.25 252 ILE A O 1
ATOM 1936 N N . TRP A 1 253 ? -0.702 -4.210 -37.759 1.00 96.44 253 TRP A N 1
ATOM 1937 C CA . TRP A 1 253 ? -0.937 -4.538 -39.171 1.00 96.44 253 TRP A CA 1
ATOM 1938 C C . TRP A 1 253 ? 0.094 -3.935 -40.128 1.00 96.44 253 TRP A C 1
ATOM 1940 O O . TRP A 1 253 ? -0.010 -4.123 -41.338 1.00 96.44 253 TRP A O 1
ATOM 1950 N N . ASP A 1 254 ? 1.096 -3.225 -39.610 1.00 96.25 254 ASP A N 1
ATOM 1951 C CA . ASP A 1 254 ? 2.101 -2.577 -40.441 1.00 96.25 254 ASP A CA 1
ATOM 1952 C C . ASP A 1 254 ? 3.190 -3.577 -40.848 1.00 96.25 254 ASP A C 1
ATOM 1954 O O . ASP A 1 254 ? 4.112 -3.891 -40.089 1.00 96.25 254 ASP A O 1
ATOM 1958 N N . THR A 1 255 ? 3.091 -4.094 -42.073 1.00 96.12 255 THR A N 1
ATOM 1959 C CA . THR A 1 255 ? 4.044 -5.077 -42.601 1.00 96.12 255 THR A CA 1
ATOM 1960 C C . THR A 1 255 ? 5.438 -4.503 -42.847 1.00 96.12 255 THR A C 1
ATOM 1962 O O . THR A 1 255 ? 6.368 -5.285 -43.028 1.00 96.12 255 THR A O 1
ATOM 1965 N N . THR A 1 256 ? 5.601 -3.174 -42.821 1.00 95.50 256 THR A N 1
ATOM 1966 C CA . THR A 1 256 ? 6.914 -2.509 -42.918 1.00 95.50 256 THR A CA 1
ATOM 1967 C C . THR A 1 256 ? 7.697 -2.544 -41.600 1.00 95.50 256 THR A C 1
ATOM 1969 O O . THR A 1 256 ? 8.909 -2.352 -41.603 1.00 95.50 256 THR A O 1
ATOM 1972 N N . VAL A 1 257 ? 7.033 -2.855 -40.480 1.00 96.00 257 VAL A N 1
ATOM 1973 C CA . VAL A 1 257 ? 7.664 -3.085 -39.174 1.00 96.00 257 VAL A CA 1
ATOM 1974 C C . VAL A 1 257 ? 8.031 -4.573 -39.043 1.00 96.00 257 VAL A C 1
ATOM 1976 O O . VAL A 1 257 ? 7.195 -5.427 -39.377 1.00 96.00 257 VAL A O 1
ATOM 1979 N N . PRO A 1 258 ? 9.228 -4.929 -38.534 1.00 95.06 258 PRO A N 1
ATOM 1980 C CA . PRO A 1 258 ? 9.582 -6.313 -38.212 1.00 95.06 258 PRO A CA 1
ATOM 1981 C C . PRO A 1 258 ? 8.566 -6.961 -37.269 1.00 95.06 258 PRO A C 1
ATOM 1983 O O . PRO A 1 258 ? 8.063 -6.317 -36.345 1.00 95.06 258 PRO A O 1
ATOM 1986 N N . ALA A 1 259 ? 8.242 -8.236 -37.494 1.00 96.25 259 ALA A N 1
ATOM 1987 C CA . ALA A 1 259 ? 7.152 -8.917 -36.792 1.00 96.25 259 ALA A CA 1
ATOM 1988 C C . ALA A 1 259 ? 7.325 -8.899 -35.262 1.00 96.25 259 ALA A C 1
ATOM 1990 O O . ALA A 1 259 ? 6.353 -8.739 -34.527 1.00 96.25 259 ALA A O 1
ATOM 1991 N N . GLU A 1 260 ? 8.563 -8.989 -34.783 1.00 96.31 260 GLU A N 1
ATOM 1992 C CA . GLU A 1 260 ? 8.942 -8.933 -33.376 1.00 96.31 260 GLU A CA 1
ATOM 1993 C C . GLU A 1 260 ? 8.733 -7.558 -32.725 1.00 96.31 260 GLU A C 1
ATOM 1995 O O . GLU A 1 260 ? 8.648 -7.492 -31.498 1.00 96.31 260 GLU A O 1
ATOM 2000 N N . HIS A 1 261 ? 8.608 -6.483 -33.509 1.00 96.31 261 HIS A N 1
ATOM 2001 C CA . HIS A 1 261 ? 8.363 -5.118 -33.031 1.00 96.31 261 HIS A CA 1
ATOM 2002 C C . HIS A 1 261 ? 6.899 -4.680 -33.170 1.00 96.31 261 HIS A C 1
ATOM 2004 O O . HIS A 1 261 ? 6.490 -3.720 -32.513 1.00 96.31 261 HIS A O 1
ATOM 2010 N N . ARG A 1 262 ? 6.087 -5.381 -33.973 1.00 97.06 262 ARG A N 1
ATOM 2011 C CA . ARG A 1 262 ? 4.674 -5.034 -34.194 1.00 97.06 262 ARG A CA 1
ATOM 2012 C C . ARG A 1 262 ? 3.874 -5.049 -32.894 1.00 97.06 262 ARG A C 1
ATOM 2014 O O . ARG A 1 262 ? 3.863 -6.022 -32.142 1.00 97.06 262 ARG A O 1
ATOM 2021 N N . GLY A 1 263 ? 3.174 -3.946 -32.657 1.00 95.81 263 GLY A N 1
ATOM 2022 C CA . GLY A 1 263 ? 2.377 -3.683 -31.469 1.00 95.81 263 GLY A CA 1
ATOM 2023 C C . GLY A 1 263 ? 3.179 -3.481 -30.178 1.00 95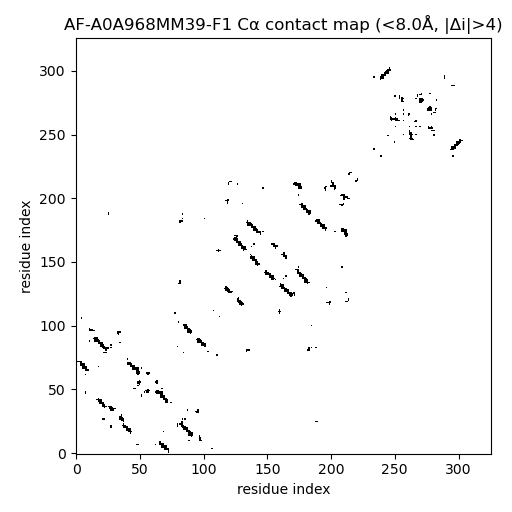.81 263 GLY A C 1
ATOM 2024 O O . GLY A 1 263 ? 2.619 -3.658 -29.096 1.00 95.81 263 GLY A O 1
ATOM 2025 N N . LYS A 1 264 ? 4.471 -3.140 -30.280 1.00 96.25 264 LYS A N 1
ATOM 2026 C CA . LYS A 1 264 ? 5.380 -2.881 -29.150 1.00 96.25 264 LYS A CA 1
ATOM 2027 C C . LYS A 1 264 ? 6.009 -1.488 -29.255 1.00 96.25 264 LYS A C 1
ATOM 2029 O O . LYS A 1 264 ? 5.994 -0.871 -30.315 1.00 96.25 264 LYS A O 1
ATOM 2034 N N . TYR A 1 265 ? 6.635 -1.018 -28.174 1.00 95.81 265 TYR A N 1
ATOM 2035 C CA . TYR A 1 265 ? 7.310 0.290 -28.137 1.00 95.81 265 TYR A CA 1
ATOM 2036 C C . TYR A 1 265 ? 8.436 0.431 -29.175 1.00 95.81 265 TYR A C 1
ATOM 2038 O O . TYR A 1 265 ? 8.627 1.510 -29.726 1.00 95.81 265 TYR A O 1
ATOM 2046 N N . LEU A 1 266 ? 9.130 -0.661 -29.517 1.00 94.81 266 LEU A N 1
ATOM 2047 C CA . LEU A 1 266 ? 10.178 -0.646 -30.546 1.00 94.81 266 LEU A CA 1
ATOM 2048 C C . LEU A 1 266 ? 9.651 -0.362 -31.964 1.00 94.81 266 LEU A C 1
ATOM 2050 O O . LEU A 1 266 ? 10.438 -0.051 -32.847 1.00 94.81 266 LEU A O 1
ATOM 2054 N N . ALA A 1 267 ? 8.337 -0.408 -32.214 1.00 95.06 267 ALA A N 1
ATOM 2055 C CA . ALA A 1 267 ? 7.789 0.009 -33.505 1.00 95.06 267 ALA A CA 1
ATOM 2056 C C . ALA A 1 267 ? 8.062 1.495 -33.816 1.00 95.06 267 ALA A C 1
ATOM 2058 O O . ALA A 1 267 ? 8.220 1.858 -34.978 1.00 95.06 267 ALA A O 1
ATOM 2059 N N . PHE A 1 268 ? 8.167 2.345 -32.789 1.00 93.81 268 PHE A N 1
ATOM 2060 C CA . PHE A 1 268 ? 8.405 3.784 -32.944 1.00 93.81 268 PHE A CA 1
ATOM 2061 C C . PHE A 1 268 ? 9.851 4.128 -33.325 1.00 93.81 268 PHE A C 1
ATOM 2063 O O . PHE A 1 268 ? 10.129 5.268 -33.682 1.00 93.81 268 PHE A O 1
ATOM 2070 N N . THR A 1 269 ? 10.774 3.160 -33.289 1.00 92.38 269 THR A N 1
ATOM 2071 C CA . THR A 1 269 ? 12.172 3.379 -33.697 1.00 92.38 269 THR A CA 1
ATOM 2072 C C . THR A 1 269 ? 12.385 3.203 -35.205 1.00 92.38 269 THR A C 1
ATOM 2074 O O . THR A 1 269 ? 13.485 3.438 -35.693 1.00 92.38 269 THR A O 1
ATOM 2077 N N . HIS A 1 270 ? 11.362 2.783 -35.961 1.00 93.62 270 HIS A N 1
ATOM 2078 C CA . HIS A 1 270 ? 11.417 2.598 -37.421 1.00 93.62 270 HIS A CA 1
ATOM 2079 C C . HIS A 1 270 ? 11.078 3.911 -38.138 1.00 93.62 270 HIS A C 1
ATOM 2081 O O . HIS A 1 270 ? 10.033 4.031 -38.788 1.00 93.62 270 HIS A O 1
ATOM 2087 N N . THR A 1 271 ? 11.931 4.923 -37.952 1.00 91.00 271 THR A N 1
ATOM 2088 C CA . THR A 1 271 ? 11.733 6.302 -38.443 1.00 91.00 271 THR A CA 1
ATOM 2089 C C . THR A 1 271 ? 12.220 6.515 -39.878 1.00 91.00 271 THR A C 1
ATOM 2091 O O . THR A 1 271 ? 11.795 7.455 -40.552 1.00 91.00 271 THR A O 1
ATOM 2094 N N . GLY A 1 272 ? 13.073 5.624 -40.388 1.00 87.69 272 GLY A N 1
ATOM 2095 C CA . GLY A 1 272 ? 13.785 5.825 -41.651 1.00 87.69 272 GLY A CA 1
ATOM 2096 C C . GLY A 1 272 ? 15.168 6.457 -41.481 1.00 87.69 272 GLY A C 1
ATOM 2097 O O . GLY A 1 272 ? 15.949 6.483 -42.432 1.00 87.69 272 GLY A O 1
ATOM 2098 N N . ASP A 1 273 ? 15.493 6.940 -40.279 1.00 84.88 273 ASP A N 1
ATOM 2099 C CA . ASP A 1 273 ? 16.790 7.550 -39.998 1.00 84.88 273 ASP A CA 1
ATOM 2100 C C . ASP A 1 273 ? 17.900 6.496 -39.998 1.00 84.88 273 ASP A C 1
ATOM 2102 O O . ASP A 1 273 ? 17.663 5.307 -39.748 1.00 84.88 273 ASP A O 1
ATOM 2106 N N . ASN A 1 274 ? 19.127 6.937 -40.292 1.00 72.94 274 ASN A N 1
ATOM 2107 C CA . ASN A 1 274 ? 20.333 6.102 -40.316 1.00 72.94 274 ASN A CA 1
ATOM 2108 C C . ASN A 1 274 ? 20.206 4.834 -41.189 1.00 72.94 274 ASN A C 1
ATOM 2110 O O . ASN A 1 274 ? 20.834 3.815 -40.910 1.00 72.94 274 ASN A O 1
ATOM 2114 N N . GLY A 1 275 ? 19.389 4.891 -42.248 1.00 71.50 275 GLY A N 1
ATOM 2115 C CA . GLY A 1 275 ? 19.185 3.781 -43.184 1.00 71.50 275 GLY A CA 1
ATOM 2116 C C . GLY A 1 275 ? 18.227 2.690 -42.694 1.00 71.50 275 GLY A C 1
ATOM 2117 O O . GLY A 1 275 ? 18.128 1.644 -43.335 1.00 71.50 275 GLY A O 1
ATOM 2118 N N . SER A 1 276 ? 17.517 2.909 -41.580 1.00 80.62 276 SER A N 1
ATOM 2119 C CA . SER A 1 276 ? 16.447 2.011 -41.131 1.00 80.62 276 SER A CA 1
ATOM 2120 C C . SER A 1 276 ? 15.247 2.044 -42.086 1.00 80.62 276 SER A C 1
ATOM 2122 O O . SER A 1 276 ? 15.046 2.997 -42.838 1.00 80.62 276 SER A O 1
ATOM 2124 N N . THR A 1 277 ? 14.426 0.990 -42.089 1.00 86.06 277 THR A N 1
ATOM 2125 C CA . THR A 1 277 ? 13.164 1.023 -42.843 1.00 86.06 277 THR A CA 1
ATOM 2126 C C . THR A 1 277 ? 12.183 1.941 -42.125 1.00 86.06 277 THR A C 1
ATOM 2128 O O . THR A 1 277 ? 11.952 1.792 -40.927 1.00 86.06 277 THR A O 1
ATOM 2131 N N . LYS A 1 278 ? 11.593 2.888 -42.856 1.00 93.62 278 LYS A N 1
ATOM 2132 C CA . LYS A 1 278 ? 10.540 3.750 -42.322 1.00 93.62 278 LYS A CA 1
ATOM 2133 C C . LYS A 1 278 ? 9.225 2.986 -42.253 1.00 93.62 278 LYS A C 1
ATOM 2135 O O . LYS A 1 278 ? 8.761 2.477 -43.272 1.00 93.62 278 LYS A O 1
ATOM 2140 N N . SER A 1 279 ? 8.617 2.947 -41.073 1.00 94.56 279 SER A N 1
ATOM 2141 C CA . SER A 1 279 ? 7.293 2.349 -40.908 1.00 94.56 279 SER A CA 1
ATOM 2142 C C . SER A 1 279 ? 6.187 3.230 -41.494 1.00 94.56 279 SER A C 1
ATOM 2144 O O . SER A 1 279 ? 6.306 4.460 -41.514 1.00 94.56 279 SER A O 1
ATOM 2146 N N . ASN A 1 280 ? 5.076 2.628 -41.924 1.00 93.44 280 ASN A N 1
ATOM 2147 C CA . ASN A 1 280 ? 3.896 3.382 -42.358 1.00 93.44 280 ASN A CA 1
ATOM 2148 C C . ASN A 1 280 ? 3.339 4.237 -41.212 1.00 93.44 280 ASN A C 1
ATOM 2150 O O . ASN A 1 280 ? 2.916 5.370 -41.440 1.00 93.44 280 ASN A O 1
ATOM 2154 N N . GLY A 1 281 ? 3.391 3.721 -39.978 1.00 91.44 281 GLY A N 1
ATOM 2155 C CA . GLY A 1 281 ? 3.015 4.463 -38.774 1.00 91.44 281 GLY A CA 1
ATOM 2156 C C . GLY A 1 281 ? 3.853 5.732 -38.569 1.00 91.44 281 GLY A C 1
ATOM 2157 O O . GLY A 1 281 ? 3.295 6.816 -38.398 1.00 91.44 281 GLY A O 1
ATOM 2158 N N . MET A 1 282 ? 5.186 5.641 -38.656 1.00 92.56 282 MET A N 1
ATOM 2159 C CA . MET A 1 282 ? 6.056 6.823 -38.542 1.00 92.56 282 MET A CA 1
ATOM 2160 C C . MET A 1 282 ? 5.886 7.782 -39.726 1.00 92.56 282 MET A C 1
ATOM 2162 O O . MET A 1 282 ? 5.838 8.996 -39.533 1.00 92.56 282 MET A O 1
ATOM 2166 N N . ALA A 1 283 ? 5.697 7.262 -40.943 1.00 91.56 283 ALA A N 1
ATOM 2167 C CA . ALA A 1 283 ? 5.381 8.088 -42.108 1.00 91.56 283 ALA A CA 1
ATOM 2168 C C . ALA A 1 283 ? 4.055 8.858 -41.951 1.00 91.56 283 ALA A C 1
ATOM 2170 O O . ALA A 1 283 ? 3.927 9.961 -42.481 1.00 91.56 283 ALA A O 1
ATOM 2171 N N . HIS A 1 284 ? 3.074 8.300 -41.235 1.00 88.00 284 HIS A N 1
ATOM 2172 C CA . HIS A 1 284 ? 1.829 8.989 -40.897 1.00 88.00 284 HIS A CA 1
ATOM 2173 C C . HIS A 1 284 ? 2.056 10.099 -39.864 1.00 88.00 284 HIS A C 1
ATOM 2175 O O . HIS A 1 284 ? 1.648 11.237 -40.102 1.00 88.00 284 HIS A O 1
ATOM 2181 N N . LEU A 1 285 ? 2.746 9.787 -38.759 1.00 87.06 285 LEU A N 1
ATOM 2182 C CA . LEU A 1 285 ? 3.019 10.743 -37.680 1.00 87.06 285 LEU A CA 1
ATOM 2183 C C . LEU A 1 285 ? 3.824 11.958 -38.151 1.00 87.06 285 LEU A C 1
ATOM 2185 O O . LEU A 1 285 ? 3.569 13.060 -37.687 1.00 87.06 285 LEU A O 1
ATOM 2189 N N . GLU A 1 286 ? 4.745 11.797 -39.099 1.00 82.94 286 GLU A N 1
ATOM 2190 C CA . GLU A 1 286 ? 5.516 12.922 -39.649 1.00 82.94 286 GLU A CA 1
ATOM 2191 C C . GLU A 1 286 ? 4.747 13.791 -40.645 1.00 82.94 286 GLU A C 1
ATOM 2193 O O . GLU A 1 286 ? 5.069 14.965 -40.821 1.00 82.94 286 GLU A O 1
ATOM 2198 N N . ARG A 1 287 ? 3.722 13.244 -41.309 1.00 78.94 287 ARG A N 1
ATOM 2199 C CA . ARG A 1 287 ? 2.883 14.025 -42.231 1.00 78.94 287 ARG A CA 1
ATOM 2200 C C . ARG A 1 287 ? 1.878 14.892 -41.482 1.00 78.94 287 ARG A C 1
ATOM 2202 O O . ARG A 1 287 ? 1.552 15.980 -41.953 1.00 78.94 287 ARG A O 1
ATOM 2209 N N . TRP A 1 288 ? 1.416 14.451 -40.316 1.00 60.66 288 TRP A N 1
ATOM 2210 C CA . TRP A 1 288 ? 0.446 15.184 -39.495 1.00 60.66 288 TRP A CA 1
ATOM 2211 C C . TRP A 1 288 ? 0.851 16.629 -39.132 1.00 60.66 288 TRP A C 1
ATOM 2213 O O . TRP A 1 288 ? 0.026 17.524 -39.321 1.00 60.66 288 TRP A O 1
ATOM 2223 N N . PRO A 1 289 ? 2.105 16.915 -38.725 1.00 55.06 289 PRO A N 1
ATOM 2224 C CA . PRO A 1 289 ? 2.594 18.272 -38.477 1.00 55.06 289 PRO A CA 1
ATOM 2225 C C . PRO A 1 289 ? 2.448 19.240 -39.659 1.00 55.06 289 PRO A C 1
ATOM 2227 O O . PRO A 1 289 ? 2.394 20.445 -39.453 1.00 55.06 289 PRO A O 1
ATOM 2230 N N . THR A 1 290 ? 2.384 18.748 -40.904 1.00 47.62 290 THR A N 1
ATOM 2231 C CA . THR A 1 290 ? 2.330 19.622 -42.094 1.00 47.62 290 THR A CA 1
ATOM 2232 C C . THR A 1 290 ? 0.923 20.108 -42.455 1.00 47.62 290 THR A C 1
ATOM 2234 O O . THR A 1 290 ? 0.800 21.083 -43.193 1.00 47.62 290 THR A O 1
ATOM 2237 N N . GLN A 1 291 ? -0.141 19.484 -41.931 1.00 46.59 291 GLN A N 1
ATOM 2238 C CA . GLN A 1 291 ? -1.529 19.908 -42.190 1.00 46.59 291 GLN A CA 1
ATOM 2239 C C . GLN A 1 291 ? -2.090 20.881 -41.140 1.00 46.59 291 GLN A C 1
ATOM 2241 O O . GLN A 1 291 ? -3.056 21.587 -41.426 1.00 46.59 291 GLN A O 1
ATOM 2246 N N . ALA A 1 292 ? -1.471 20.975 -39.961 1.00 43.38 292 ALA A N 1
ATOM 2247 C CA . ALA A 1 292 ? -1.848 21.900 -38.895 1.00 43.38 292 ALA A CA 1
ATOM 2248 C C . ALA A 1 292 ? -0.710 22.910 -38.680 1.00 43.38 292 ALA A C 1
ATOM 2250 O O . ALA A 1 292 ? 0.308 22.614 -38.065 1.00 43.38 292 ALA A O 1
ATOM 2251 N N . SE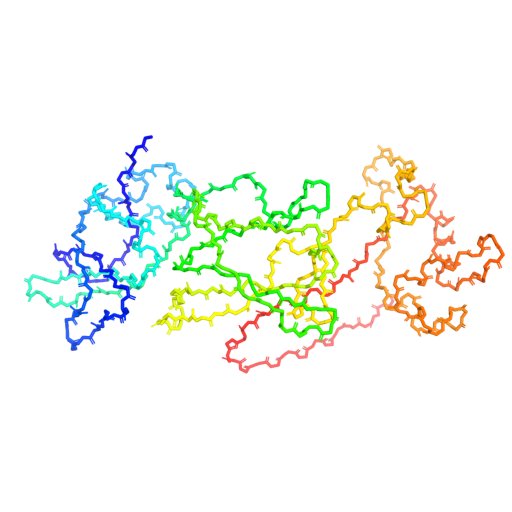R A 1 293 ? -0.858 24.120 -39.222 1.00 40.25 293 SER A N 1
ATOM 2252 C CA . SER A 1 293 ? 0.229 25.101 -39.382 1.00 40.25 293 SER A CA 1
ATOM 2253 C C . SER A 1 293 ? 0.819 25.695 -38.091 1.00 40.25 293 SER A C 1
ATOM 2255 O O . SER A 1 293 ? 1.643 26.604 -38.189 1.00 40.25 293 SER A O 1
ATOM 2257 N N . ARG A 1 294 ? 0.444 25.211 -36.897 1.00 42.78 294 ARG A N 1
ATOM 2258 C CA . ARG A 1 294 ? 0.961 25.663 -35.588 1.00 42.78 294 ARG A CA 1
ATOM 2259 C C . ARG A 1 294 ? 0.866 24.600 -34.481 1.00 42.78 294 ARG A C 1
ATOM 2261 O O . ARG A 1 294 ? 0.553 24.940 -33.350 1.00 42.78 294 ARG A O 1
ATOM 2268 N N . SER A 1 295 ? 1.075 23.315 -34.774 1.00 43.19 295 SER A N 1
ATOM 2269 C CA . SER A 1 295 ? 0.860 22.267 -33.760 1.00 43.19 295 SER A CA 1
ATOM 2270 C C . SER A 1 295 ? 2.094 21.426 -33.449 1.00 43.19 295 SER A C 1
ATOM 2272 O O . SER A 1 295 ? 2.668 20.802 -34.344 1.00 43.19 295 SER A O 1
ATOM 2274 N N . SER A 1 296 ? 2.420 21.298 -32.162 1.00 47.16 296 SER A N 1
ATOM 2275 C CA . SER A 1 296 ? 3.266 20.209 -31.659 1.00 47.16 296 SER A CA 1
ATOM 2276 C C . SER A 1 296 ? 2.390 18.997 -31.352 1.00 47.16 296 SER A C 1
ATOM 2278 O O . SER A 1 296 ? 1.431 19.092 -30.587 1.00 47.16 296 SER A O 1
ATOM 2280 N N . THR A 1 297 ? 2.722 17.845 -31.939 1.00 44.53 297 THR A N 1
ATOM 2281 C CA . THR A 1 297 ? 1.975 16.597 -31.728 1.00 44.53 297 THR A CA 1
ATOM 2282 C C . THR A 1 297 ? 2.393 15.957 -30.409 1.00 44.53 297 THR A C 1
ATOM 2284 O O . THR A 1 297 ? 3.544 15.559 -30.237 1.00 44.53 297 THR A O 1
ATOM 2287 N N . CYS A 1 298 ? 1.453 15.822 -29.476 1.00 45.44 298 CYS A N 1
ATOM 2288 C CA . CYS A 1 298 ? 1.659 15.048 -28.257 1.00 45.44 298 CYS A CA 1
ATOM 2289 C C . CYS A 1 298 ? 0.9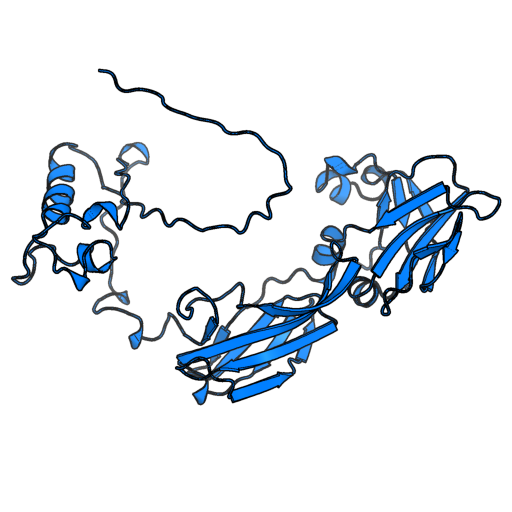99 13.674 -28.422 1.00 45.44 298 CYS A C 1
ATOM 2291 O O . CYS A 1 298 ? -0.228 13.571 -28.411 1.00 45.44 298 CYS A O 1
ATOM 2293 N N . CYS A 1 299 ? 1.805 12.624 -28.589 1.00 47.72 299 CYS A N 1
ATOM 2294 C CA . CYS A 1 299 ? 1.317 11.247 -28.545 1.00 47.72 299 CYS A CA 1
ATOM 2295 C C . CYS A 1 299 ? 1.227 10.806 -27.086 1.00 47.72 299 CYS A C 1
ATOM 2297 O O . CYS A 1 299 ? 2.230 10.793 -26.370 1.00 47.72 299 CYS A O 1
ATOM 2299 N N . ARG A 1 300 ? 0.032 10.419 -26.642 1.00 37.25 300 ARG A N 1
ATOM 2300 C CA . ARG A 1 300 ? -0.167 9.869 -25.300 1.00 37.25 300 ARG A CA 1
ATOM 2301 C C . ARG A 1 300 ? -0.437 8.369 -25.424 1.00 37.25 300 ARG A C 1
ATOM 2303 O O . ARG A 1 300 ? -1.558 8.004 -25.767 1.00 37.25 300 ARG A O 1
ATOM 2310 N N . PRO A 1 301 ? 0.549 7.487 -25.175 1.00 39.12 301 PRO A N 1
ATOM 2311 C CA . PRO A 1 301 ? 0.291 6.055 -25.189 1.00 39.12 301 PRO A CA 1
ATOM 2312 C C . PRO A 1 301 ? -0.655 5.713 -24.034 1.00 39.12 301 PRO A C 1
ATOM 2314 O O . PRO A 1 301 ? -0.313 5.876 -22.860 1.00 39.12 301 PRO A O 1
ATOM 2317 N N . SER A 1 302 ? -1.863 5.251 -24.353 1.00 34.03 302 SER A N 1
ATOM 2318 C CA . SER A 1 302 ? -2.762 4.689 -23.351 1.00 34.03 302 SER A CA 1
ATOM 2319 C C . SER A 1 302 ? -2.301 3.268 -23.017 1.00 34.03 302 SER A C 1
ATOM 2321 O O . SER A 1 302 ? -2.184 2.402 -23.883 1.00 34.03 302 SER A O 1
ATOM 2323 N N . THR A 1 303 ? -1.995 3.016 -21.743 1.00 34.91 303 THR A N 1
ATOM 2324 C CA . THR A 1 303 ? -1.820 1.655 -21.227 1.00 34.91 303 THR A CA 1
ATOM 2325 C C . THR A 1 303 ? -3.078 1.276 -20.458 1.00 34.91 303 THR A C 1
ATOM 2327 O O . THR A 1 303 ? -3.518 1.981 -19.548 1.00 34.91 303 THR A O 1
ATOM 2330 N N . SER A 1 304 ? -3.691 0.153 -20.829 1.00 26.16 304 SER A N 1
ATOM 2331 C CA . SER A 1 304 ? -4.774 -0.437 -20.047 1.00 26.16 304 SER A CA 1
ATOM 2332 C C . SER A 1 304 ? -4.203 -0.947 -18.721 1.00 26.16 304 SER A C 1
ATOM 2334 O O . SER A 1 304 ? -3.703 -2.067 -18.633 1.00 26.16 304 SER A O 1
ATOM 2336 N N . ARG A 1 305 ? -4.264 -0.133 -17.661 1.00 27.36 305 ARG A N 1
ATOM 2337 C CA . ARG A 1 305 ? -4.139 -0.653 -16.295 1.00 27.36 305 ARG A CA 1
ATOM 2338 C C . ARG A 1 305 ? -5.415 -1.425 -15.981 1.00 27.36 305 ARG A C 1
ATOM 2340 O O . ARG A 1 305 ? -6.455 -0.834 -15.689 1.00 27.36 305 ARG A O 1
ATOM 2347 N N . ARG A 1 306 ? -5.342 -2.757 -16.004 1.00 23.91 306 ARG A N 1
ATOM 2348 C CA . ARG A 1 306 ? -6.375 -3.608 -15.402 1.00 23.91 306 ARG A CA 1
ATOM 2349 C C . ARG A 1 306 ? -6.303 -3.430 -13.883 1.00 23.91 306 ARG A C 1
ATOM 2351 O O . ARG A 1 306 ? -5.602 -4.152 -13.188 1.00 23.91 306 ARG A O 1
ATOM 2358 N N . SER A 1 307 ? -7.015 -2.433 -13.362 1.00 24.94 307 SER A N 1
ATOM 2359 C CA . SER A 1 307 ? -7.378 -2.406 -11.946 1.00 24.94 307 SER A CA 1
ATOM 2360 C C . SER A 1 307 ? -8.242 -3.637 -11.675 1.00 24.94 307 SER A C 1
ATOM 2362 O O . SER A 1 307 ? -9.266 -3.846 -12.333 1.00 24.94 307 SER A O 1
ATOM 2364 N N . SER A 1 308 ? -7.819 -4.474 -10.733 1.00 24.53 308 SER A N 1
ATOM 2365 C CA . SER A 1 308 ? -8.611 -5.568 -10.184 1.00 24.53 308 SER A CA 1
ATOM 2366 C C . SER A 1 308 ? -9.813 -4.997 -9.423 1.00 24.53 308 SER A C 1
ATOM 2368 O O . SER A 1 308 ? -9.836 -4.913 -8.200 1.00 24.53 308 SER A O 1
ATOM 2370 N N . ARG A 1 309 ? -10.865 -4.603 -10.152 1.00 24.58 309 ARG A N 1
ATOM 2371 C CA . ARG A 1 309 ? -12.193 -4.448 -9.554 1.00 24.58 309 ARG A CA 1
ATOM 2372 C C . ARG A 1 309 ? -12.709 -5.834 -9.190 1.00 24.58 309 ARG A C 1
ATOM 2374 O O . ARG A 1 309 ? -13.111 -6.605 -10.059 1.00 24.58 309 ARG A O 1
ATOM 2381 N N . ILE A 1 310 ? -12.729 -6.117 -7.892 1.00 28.14 310 ILE A N 1
ATOM 2382 C CA . ILE A 1 310 ? -13.545 -7.171 -7.292 1.00 28.14 310 ILE A CA 1
ATOM 2383 C C . ILE A 1 310 ? -15.001 -6.873 -7.682 1.00 28.14 310 ILE A C 1
ATOM 2385 O O . ILE A 1 310 ? -15.594 -5.893 -7.232 1.00 28.14 310 ILE A O 1
ATOM 2389 N N . ARG A 1 311 ? -15.560 -7.674 -8.596 1.00 24.73 311 ARG A N 1
ATOM 2390 C CA . ARG A 1 311 ? -16.972 -7.604 -8.988 1.00 24.73 311 ARG A CA 1
ATOM 2391 C C . ARG A 1 311 ? -17.800 -8.292 -7.907 1.00 24.73 311 ARG A C 1
ATOM 2393 O O . ARG A 1 311 ? -17.734 -9.509 -7.771 1.00 24.73 311 ARG A O 1
ATOM 2400 N N . ALA A 1 312 ? -18.614 -7.522 -7.191 1.00 26.80 312 ALA A N 1
ATOM 2401 C CA . ALA A 1 312 ? -19.812 -8.061 -6.565 1.00 26.80 312 ALA A CA 1
ATOM 2402 C C . ALA A 1 312 ? -20.817 -8.424 -7.672 1.00 26.80 312 ALA A C 1
ATOM 2404 O O . ALA A 1 312 ? -21.009 -7.680 -8.637 1.00 26.80 312 ALA A O 1
ATOM 2405 N N . SER A 1 313 ? -21.399 -9.610 -7.550 1.00 28.36 313 SER A N 1
ATOM 2406 C CA . SER A 1 313 ? -22.397 -10.187 -8.442 1.00 28.36 313 SER A CA 1
ATOM 2407 C C . SER A 1 313 ? -23.622 -9.286 -8.609 1.00 28.36 313 SER A C 1
ATOM 2409 O O . SER A 1 313 ? -24.259 -8.905 -7.631 1.00 28.36 313 SER A O 1
ATOM 2411 N N . GLY A 1 314 ? -23.990 -9.020 -9.858 1.00 25.62 314 GLY A N 1
ATOM 2412 C CA . GLY A 1 314 ? -25.240 -8.370 -10.227 1.00 25.62 314 GLY A CA 1
ATOM 2413 C C . GLY A 1 314 ? -25.388 -8.400 -11.741 1.00 25.62 314 GLY A C 1
ATOM 2414 O O . GLY A 1 314 ? -24.679 -7.701 -12.461 1.00 25.62 314 GLY A O 1
ATOM 2415 N N . SER A 1 315 ? -26.258 -9.274 -12.233 1.00 33.62 315 SER A N 1
ATOM 2416 C CA . SER A 1 315 ? -26.607 -9.409 -13.643 1.00 33.62 315 SER A CA 1
ATOM 2417 C C . SER A 1 315 ? -27.147 -8.091 -14.202 1.00 33.62 315 SER A C 1
ATOM 2419 O O . SER A 1 315 ? -28.185 -7.617 -13.744 1.00 33.62 315 SER A O 1
ATOM 2421 N N . ARG A 1 316 ? -26.478 -7.543 -15.218 1.00 26.45 316 ARG A N 1
ATOM 2422 C CA . ARG A 1 316 ? -27.064 -6.713 -16.282 1.00 26.45 316 ARG A CA 1
ATOM 2423 C C . ARG A 1 316 ? -26.022 -6.540 -17.386 1.00 26.45 316 ARG A C 1
ATOM 2425 O O . ARG A 1 316 ? -24.963 -5.959 -17.162 1.00 26.45 316 ARG A O 1
ATOM 2432 N N . SER A 1 317 ? -26.324 -7.073 -18.564 1.00 36.31 317 SER A N 1
ATOM 2433 C CA . SER A 1 317 ? -25.671 -6.673 -19.810 1.00 36.31 317 SER A CA 1
ATOM 2434 C C . SER A 1 317 ? -25.963 -5.196 -20.072 1.00 36.31 317 SER A C 1
ATOM 2436 O O . SER A 1 317 ? -27.095 -4.759 -19.852 1.00 36.31 317 SER A O 1
ATOM 2438 N N . PRO A 1 318 ? -24.998 -4.452 -20.621 1.00 27.67 318 PRO A N 1
ATOM 2439 C CA . PRO A 1 318 ? -25.350 -3.438 -21.593 1.00 27.67 318 PRO A CA 1
ATOM 2440 C C . PRO A 1 318 ? -24.560 -3.674 -22.880 1.00 27.67 318 PRO A C 1
ATOM 2442 O O . PRO A 1 318 ? -23.347 -3.492 -22.948 1.00 27.67 318 PRO A O 1
ATOM 2445 N N . THR A 1 319 ? -25.293 -4.081 -23.911 1.00 34.47 319 THR A N 1
ATOM 2446 C CA . THR A 1 319 ? -25.045 -3.658 -25.288 1.00 34.47 319 THR A CA 1
ATOM 2447 C C . THR A 1 319 ? -24.870 -2.141 -25.331 1.00 34.47 319 THR A C 1
ATOM 2449 O O . THR A 1 319 ? -25.719 -1.418 -24.812 1.00 34.47 319 THR A O 1
ATOM 2452 N N . ALA A 1 320 ? -23.819 -1.662 -25.989 1.00 26.00 320 ALA A N 1
ATOM 2453 C CA . ALA A 1 320 ? -23.752 -0.290 -26.479 1.00 26.00 320 ALA A CA 1
ATOM 2454 C C . ALA A 1 320 ? -23.156 -0.304 -27.890 1.00 26.00 320 ALA A C 1
ATOM 2456 O O . ALA A 1 320 ? -21.953 -0.187 -28.092 1.00 26.00 320 ALA A O 1
ATOM 2457 N N . SER A 1 321 ? -24.042 -0.512 -28.859 1.00 27.84 321 SER A N 1
ATOM 2458 C CA . SER A 1 321 ? -23.891 -0.078 -30.242 1.00 27.84 321 SER A CA 1
ATOM 2459 C C . SER A 1 321 ? -24.418 1.353 -30.355 1.00 27.84 321 SER A C 1
ATOM 2461 O O . SER A 1 321 ? -25.612 1.557 -30.152 1.00 27.84 321 SER A O 1
ATOM 2463 N N . ILE A 1 322 ? -23.561 2.318 -30.685 1.00 26.70 322 ILE A N 1
ATOM 2464 C CA . ILE A 1 322 ? -23.893 3.645 -31.240 1.00 26.70 322 ILE A CA 1
ATOM 2465 C C . ILE A 1 322 ? -22.615 4.041 -31.998 1.00 26.70 322 ILE A C 1
ATOM 2467 O O . ILE A 1 322 ? -21.552 4.023 -31.395 1.00 26.70 322 ILE A O 1
ATOM 2471 N N . GLY A 1 323 ? -22.537 4.326 -33.290 1.00 22.09 323 GLY A N 1
ATOM 2472 C CA . GLY A 1 323 ? -23.494 4.601 -34.349 1.00 22.09 323 GLY A CA 1
ATOM 2473 C C . GLY A 1 323 ? -22.714 5.497 -35.316 1.00 22.09 323 GLY A C 1
ATOM 2474 O O . GLY A 1 323 ? -22.419 6.636 -34.971 1.00 22.09 323 GLY A O 1
ATOM 2475 N N . CYS A 1 324 ? -22.282 4.964 -36.461 1.00 27.08 324 CYS A N 1
ATOM 2476 C CA . CYS A 1 324 ? -21.709 5.774 -37.538 1.00 27.08 324 CYS A CA 1
ATOM 2477 C C . CYS A 1 324 ? -22.806 6.645 -38.158 1.00 27.08 324 CYS A C 1
ATOM 2479 O O . CYS A 1 324 ? -23.862 6.099 -38.478 1.00 27.08 324 CYS A O 1
ATOM 2481 N N . ALA A 1 325 ? -22.529 7.938 -38.359 1.00 24.80 325 ALA A N 1
ATOM 2482 C CA . ALA A 1 325 ? -22.807 8.723 -39.577 1.00 24.80 325 ALA A CA 1
ATOM 2483 C C . ALA A 1 325 ? -22.797 10.239 -39.281 1.00 24.80 325 ALA A C 1
ATOM 2485 O O . ALA A 1 325 ? -23.188 10.624 -38.176 1.00 24.80 325 ALA A O 1
ATOM 2486 N N . PRO A 1 326 ? -22.537 11.107 -40.279 1.00 32.81 326 PRO A N 1
ATOM 2487 C CA . PRO A 1 326 ? -21.779 10.937 -41.525 1.00 32.81 326 PRO A CA 1
ATOM 2488 C C . PRO A 1 326 ? -20.315 11.387 -41.403 1.00 32.81 326 PRO A C 1
ATOM 2490 O O . PRO A 1 326 ? -20.025 12.265 -40.559 1.00 32.81 326 PRO A O 1
#

Radius of gyration: 27.85 Å; Cα contacts (8 Å, |Δi|>4): 565; chains: 1; bounding box: 57×49×74 Å

Sequence (326 aa):
MDRAAGLAWLPNGTAETYQLRHAMDVSIALAGTEIVGGSVVALSPKGTLQTYDSTLGNKWPHLRSHAVFELPETVPAADMLKSQLVAVALRADGTVADSTTVQYPGVIDALYAYDGPLGATFAGQTPTLRLWAHARWAKVERLDANLAPIETLDMSAGPSGIWVLEGQASWYGTYYRYELEVYHPTLRRVITTKVTDPYSVSLATDSVATQILNLDDPATKPPGWDDLVKPATLEAPEDVTIYELHVRDFSIWDTTVPAEHRGKYLAFTHTGDNGSTKSNGMAHLERWPTQASRSSTCCRPSTSRRSSRIRASGSRSPTASIGCAP

Nearest PDB structures (foldseek):
  4j3w-assembly1_A  TM=9.313E-01  e=5.134E-22  Hordeum vulgare
  4j3s-assembly1_A  TM=9.294E-01  e=5.757E-22  Hordeum vulgare
  4j3x-assembly1_A  TM=8.835E-01  e=9.106E-22  Hordeum vulgare
  2y4s-assembly1_A  TM=8.700E-01  e=4.323E-22  Hordeum vulgare
  4j3u-assembly2_B  TM=8.878E-01  e=9.106E-22  Hordeum vulgare

Foldseek 3Di:
DLDFDKAFADFADDFDWKWKFWDAQLPWDDDPQATDDGDIWTWAWDAFPCNSDVVVCVVCVVRRRTIITTTDSPDPVLVSQQTFIKMFGAHPVRGTRGMDGGDCPPVLCVFQPDDDDAAWDDDPLKTKHKDQDSFPWKWKFWAAPVRHTDDIGTFDQDGRRITIDTGGSVLAFTWIWMWTWGQDNVVSDTDTDTHEGPPAPDADPPRPTGHNYDCPDPVNADPCRVVDDDPDDAPDPVLEDEDEDELQVLFLPWPQAPNVCHSHPCSCVQQCPPNHHHTPSNVVVVVVCVVRVRYDYDYDHDDPPPDPDPDDDDDDDDDDDDDDDD

Secondary structure (DSSP, 8-state):
--PPPEEEE---S--SEEEEEEETT---EEETTEEESSEEEEEEEEEEHHHH-HHHHHH-GGGTTSEEEEPPTT--HHHHTTSEEEEEEE-TTS-EEEEEEPP-HHHHHHHH---S--EEEEETTEEEEEEE---SEEEEEEE-TT--EEEEEEPEE-GGGEEEEE--GGGTT-EEEEEEEEEETTTTEEEEEEE--TT-SSB-GGG-SEE---TTSGGGS-TTGGG-PPS---SSGGGEEEEEE-HHHHHTT-TTS-TTTTTSGGGGG-SSGGGPPPPHHHHHHHHHHHHSTT-EEEEEE-------------------------

Solvent-accessible surface area (backbone atoms only — not comparable to full-atom values): 19356 Å² total; per-residue (Å²): 131,93,67,65,52,69,47,76,46,78,75,55,76,75,58,73,47,40,33,40,31,35,17,82,84,55,53,60,42,77,59,91,59,34,78,44,60,46,50,82,40,66,38,44,82,53,55,26,30,38,78,61,37,54,67,57,14,64,76,38,63,94,47,22,81,24,34,20,31,35,41,62,78,84,59,64,59,80,62,44,68,44,24,44,46,36,39,39,29,19,28,90,88,61,38,59,44,32,72,44,75,69,87,55,70,71,59,45,50,74,69,29,62,77,88,74,87,63,22,73,44,67,65,85,61,26,35,36,39,28,43,83,52,75,45,78,46,47,29,40,37,34,20,41,91,84,67,47,80,75,50,76,44,79,38,46,82,50,73,46,42,26,32,39,39,80,61,46,50,88,48,54,71,24,29,32,30,40,37,34,34,32,56,38,79,92,76,71,41,76,45,78,47,76,40,54,54,94,57,54,88,40,59,43,82,92,62,76,26,21,32,40,70,62,85,85,40,69,92,72,48,63,90,63,55,94,72,64,74,78,76,82,79,71,95,47,83,84,37,61,43,78,50,89,50,45,53,42,75,57,25,62,82,39,82,63,41,58,78,93,27,41,36,37,81,66,45,75,73,26,64,36,63,98,81,42,61,51,17,67,51,46,58,47,61,66,50,54,52,74,80,41,96,66,41,60,78,49,77,54,74,66,72,89,76,81,73,85,72,82,77,78,89,74,95,72,89,76,90,84,89,83,80,93,81,135